Protein AF-A0A353NPF2-F1 (afdb_monomer_lite)

Secondary structure (DSSP, 8-state):
--GGGHHHHHHHHHHHHHHHHHHHHHTS---------S-HHHHHHHHHHT-HHHHHS-HHHHHHHHHHHHHHHHHHHHHHHHHHHHHHHHHHHTTHHHHHHHHHHHHHHHHT--HHHHHHHHHHHH-HHHHHHHHTTSSS-HHHHHHHHHHHHHH-HHHHHHHHHHHHHTSS--HHHHHHHHHHHHHHHHHHHHHHHTS-HHHHHTS---------HHHHHHHHHHHHHHHHHHHHHHHHHHHHHHHT-----

pLDDT: mean 82.85, std 15.03, range [39.0, 98.0]

Radius of gyration: 24.1 Å; chains: 1; bounding box: 55×46×71 Å

Foldseek 3Di:
DDCLCVVVLVVLLVVLLVVLVVVVVVVDDDDPPPPPPDPPVVVVLVCVVPPPVVVPDDPVRVVVVVVVVVVVLVCLLVVLQVVLVVVLVVCVVVCVLVVVCVVCVVVCVVVVNFSLLVSLLVSLQAHVVSSLVSLVVTPDDPLSSSLSNSLSSLNVHVSVLVVVVVVCVPDPDDSVVVNVSSVSSSVSSNVVSVVCVVDPCVVVSPPPPPPPDPCPVVNVVVVVVVVVVVVVVVSVVVVVVVVVVVVVPPPDD

Sequence (253 aa):
QNPALGPIIAGIHYLSNFICGLILKAFSSSQPFAAQKYHIMLEALRAFATSSHLRTKNFGQLLGETVRNATLTLLSVGGFITFFSVIVGIFQEAGIFNLLLNLFSPLMALFNIDAVLLQGIFIGFFEITIGIQMLSQSSSNLLAQILGIEALLAWNGLAIQAQIAGMLTDSDLRTRKYYLARLLQIPISMLITLLVFLLPLEDIFAVPTAAGTAISPLAWGGAVALLSIILFLGFGLGHTLLKIARKKIIIIR

Structure (mmCIF, N/CA/C/O backbone):
data_AF-A0A353NPF2-F1
#
_entry.id   AF-A0A353NPF2-F1
#
loop_
_atom_site.group_PDB
_atom_site.id
_atom_site.type_symbol
_atom_site.label_atom_id
_atom_site.label_alt_id
_atom_site.label_comp_id
_atom_site.label_asym_id
_atom_site.label_entity_id
_atom_site.label_seq_id
_atom_site.pdbx_PDB_ins_code
_atom_site.Cartn_x
_atom_site.Cartn_y
_atom_site.Cartn_z
_atom_site.occupancy
_atom_site.B_iso_or_equiv
_atom_site.auth_seq_id
_atom_site.auth_comp_id
_atom_site.auth_asym_id
_atom_site.auth_atom_id
_atom_site.pdbx_PDB_model_num
ATOM 1 N N . GLN A 1 1 ? -0.525 -8.325 15.410 1.00 56.38 1 GLN A N 1
ATOM 2 C CA . GLN A 1 1 ? 0.067 -9.016 16.580 1.00 56.38 1 GLN A CA 1
ATOM 3 C C . GLN A 1 1 ? 0.087 -10.547 16.452 1.00 56.38 1 GLN A C 1
ATOM 5 O O . GLN A 1 1 ? 0.884 -11.170 17.137 1.00 56.38 1 GLN A O 1
ATOM 10 N N . ASN A 1 2 ? -0.695 -11.164 15.550 1.00 77.75 2 ASN A N 1
ATOM 11 C CA . ASN A 1 2 ? -0.627 -12.602 15.260 1.00 77.75 2 ASN A CA 1
ATOM 12 C C . ASN A 1 2 ? -0.061 -12.853 13.839 1.00 77.75 2 ASN A C 1
ATOM 14 O O . ASN A 1 2 ? -0.773 -12.595 12.865 1.00 77.75 2 ASN A O 1
ATOM 18 N N . PRO A 1 3 ? 1.192 -13.335 13.690 1.00 79.00 3 PRO A N 1
ATOM 19 C CA . PRO A 1 3 ? 1.800 -13.597 12.381 1.00 79.00 3 PRO A CA 1
ATOM 20 C C . PRO A 1 3 ? 1.050 -14.632 11.530 1.00 79.00 3 PRO A C 1
ATOM 22 O O . PRO A 1 3 ? 1.132 -14.575 10.305 1.00 79.00 3 PRO A O 1
ATOM 25 N N . ALA A 1 4 ? 0.286 -15.538 12.152 1.00 80.12 4 ALA A N 1
ATOM 26 C CA . ALA A 1 4 ? -0.474 -16.575 11.449 1.00 80.12 4 ALA A CA 1
ATOM 27 C C . ALA A 1 4 ? -1.580 -16.006 10.542 1.00 80.12 4 ALA A C 1
ATOM 29 O O . ALA A 1 4 ? -2.026 -16.678 9.618 1.00 80.12 4 ALA A O 1
ATOM 30 N N . LEU A 1 5 ? -1.996 -14.754 10.764 1.00 85.25 5 LEU A N 1
ATOM 31 C CA . LEU A 1 5 ? -2.989 -14.073 9.929 1.00 85.25 5 LEU A CA 1
ATOM 32 C C . LEU A 1 5 ? -2.406 -13.570 8.600 1.00 85.25 5 LEU A C 1
ATOM 34 O O . LEU A 1 5 ? -3.155 -13.326 7.656 1.00 85.25 5 LEU A O 1
ATOM 38 N N . GLY A 1 6 ? -1.079 -13.418 8.511 1.00 87.06 6 GLY A N 1
ATOM 39 C CA . GLY A 1 6 ? -0.395 -12.843 7.349 1.00 87.06 6 GLY A CA 1
ATOM 40 C C . GLY A 1 6 ? -0.718 -13.544 6.023 1.00 87.06 6 GLY A C 1
ATOM 41 O O . GLY A 1 6 ? -1.085 -12.855 5.072 1.00 87.06 6 GLY A O 1
ATOM 42 N N . PRO A 1 7 ? -0.644 -14.888 5.936 1.00 87.38 7 PRO A N 1
ATOM 43 C CA . PRO A 1 7 ? -1.000 -15.619 4.721 1.00 87.38 7 PRO A CA 1
ATOM 44 C C . PRO A 1 7 ? -2.452 -15.417 4.272 1.00 87.38 7 PRO A C 1
ATOM 46 O O . PRO A 1 7 ? -2.696 -15.301 3.074 1.00 87.38 7 PRO A O 1
ATOM 49 N N . ILE A 1 8 ? -3.405 -15.338 5.208 1.00 87.31 8 ILE A N 1
ATOM 50 C CA . ILE A 1 8 ? -4.823 -15.120 4.880 1.00 87.31 8 ILE A CA 1
ATOM 51 C C . ILE A 1 8 ? -5.029 -13.711 4.333 1.00 87.31 8 ILE A C 1
ATOM 53 O O . ILE A 1 8 ? -5.616 -13.563 3.266 1.00 87.31 8 ILE A O 1
ATOM 57 N N . ILE A 1 9 ? -4.486 -12.701 5.018 1.00 92.38 9 ILE A N 1
ATOM 58 C CA . ILE A 1 9 ? -4.538 -11.303 4.571 1.00 92.38 9 ILE A CA 1
ATOM 59 C C . ILE A 1 9 ? -3.914 -11.177 3.169 1.00 92.38 9 ILE A C 1
ATOM 61 O O . ILE A 1 9 ? -4.508 -10.656 2.228 1.00 92.38 9 ILE A O 1
ATOM 65 N N . ALA A 1 10 ? -2.727 -11.757 2.967 1.00 92.06 10 ALA A N 1
ATOM 66 C CA . ALA A 1 10 ? -2.089 -11.768 1.654 1.00 92.06 10 ALA A CA 1
ATOM 67 C C . ALA A 1 10 ? -2.969 -12.459 0.594 1.00 92.06 10 ALA A C 1
ATOM 69 O O . ALA A 1 10 ? -3.147 -11.928 -0.502 1.00 92.06 10 ALA A O 1
ATOM 70 N N . GLY A 1 11 ? -3.545 -13.620 0.917 1.00 90.44 11 GLY A N 1
ATOM 71 C CA . GLY A 1 11 ? -4.426 -14.374 0.028 1.00 90.44 11 GLY A CA 1
ATOM 72 C C . GLY A 1 11 ? -5.659 -13.579 -0.406 1.00 90.44 11 GLY A C 1
ATOM 73 O O . GLY A 1 11 ? -5.941 -13.502 -1.602 1.00 90.44 11 GLY A O 1
ATOM 74 N N . ILE A 1 12 ? -6.349 -12.937 0.538 1.00 93.06 12 ILE A N 1
ATOM 75 C CA . ILE A 1 12 ? -7.513 -12.078 0.277 1.00 93.06 12 ILE A CA 1
ATOM 76 C C . ILE A 1 12 ? -7.113 -10.894 -0.612 1.00 93.06 12 ILE A C 1
ATOM 78 O O . ILE A 1 12 ? -7.763 -10.621 -1.631 1.00 93.06 12 ILE A O 1
ATOM 82 N N . HIS A 1 13 ? -6.006 -10.224 -0.291 1.00 94.88 13 HIS A N 1
ATOM 83 C CA . HIS A 1 13 ? -5.528 -9.085 -1.063 1.00 94.88 13 HIS A CA 1
ATOM 84 C C . HIS A 1 13 ? -5.143 -9.461 -2.508 1.00 94.88 13 HIS A C 1
ATOM 86 O O . HIS A 1 13 ? -5.497 -8.760 -3.462 1.00 94.88 13 HIS A O 1
ATOM 92 N N . TYR A 1 14 ? -4.443 -10.578 -2.720 1.00 95.12 14 TYR A N 1
ATOM 93 C CA . TYR A 1 14 ? -4.088 -11.028 -4.071 1.00 95.12 14 TYR A CA 1
ATOM 94 C C . TYR A 1 14 ? -5.300 -11.542 -4.855 1.00 95.12 14 TYR A C 1
ATOM 96 O O . TYR A 1 14 ? -5.425 -11.241 -6.045 1.00 95.12 14 TYR A O 1
ATOM 104 N N . LEU A 1 15 ? -6.220 -12.260 -4.205 1.00 92.81 15 LEU A N 1
ATOM 105 C CA . LEU A 1 15 ? -7.439 -12.753 -4.845 1.00 92.81 15 LEU A CA 1
ATOM 106 C C . LEU A 1 15 ? -8.359 -11.601 -5.268 1.00 92.81 15 LEU A C 1
ATOM 108 O O . LEU A 1 15 ? -8.852 -11.592 -6.396 1.00 92.81 15 LEU A O 1
ATOM 112 N N . SER A 1 16 ? -8.538 -10.593 -4.410 1.00 95.81 16 SER A N 1
ATOM 113 C CA . SER A 1 16 ? -9.309 -9.390 -4.750 1.00 95.81 16 SER A CA 1
ATOM 114 C C . SER A 1 16 ? -8.699 -8.630 -5.933 1.00 95.81 16 SER A C 1
ATOM 116 O O . SER A 1 16 ? -9.428 -8.257 -6.852 1.00 95.81 16 SER A O 1
ATOM 118 N N . ASN A 1 17 ? -7.369 -8.473 -5.982 1.00 93.81 17 ASN A N 1
ATOM 119 C CA . ASN A 1 17 ? -6.670 -7.900 -7.141 1.00 93.81 17 ASN A CA 1
ATOM 120 C C . ASN A 1 17 ? -6.935 -8.698 -8.430 1.00 93.81 17 ASN A C 1
ATOM 122 O O . ASN A 1 17 ? -7.201 -8.114 -9.483 1.00 93.81 17 ASN A O 1
ATOM 126 N N . PHE A 1 18 ? -6.867 -10.030 -8.359 1.00 92.94 18 PHE A N 1
ATOM 127 C CA . PHE A 1 18 ? -7.118 -10.900 -9.507 1.00 92.94 18 PHE A CA 1
ATOM 128 C C . PHE A 1 18 ? -8.555 -10.751 -10.029 1.00 92.94 18 PHE A C 1
ATOM 130 O O . PHE A 1 18 ? -8.759 -10.562 -11.230 1.00 92.94 18 PHE A O 1
ATOM 137 N N . ILE A 1 19 ? -9.543 -10.750 -9.129 1.00 91.62 19 ILE A N 1
ATOM 138 C CA . ILE A 1 19 ? -10.957 -10.546 -9.470 1.00 91.62 19 ILE A CA 1
ATOM 139 C C . ILE A 1 19 ? -11.174 -9.157 -10.088 1.00 91.62 19 ILE A C 1
ATOM 141 O O . ILE A 1 19 ? -11.813 -9.062 -11.136 1.00 91.62 19 ILE A O 1
ATOM 145 N N . CYS A 1 20 ? -10.582 -8.095 -9.528 1.00 92.31 20 CYS A N 1
ATOM 146 C CA . CYS A 1 20 ? -10.592 -6.764 -10.148 1.00 92.31 20 CYS A CA 1
ATOM 147 C C . CYS A 1 20 ? -10.063 -6.798 -11.586 1.00 92.31 20 CYS A C 1
ATOM 149 O O . CYS A 1 20 ? -10.670 -6.213 -12.482 1.00 92.31 20 CYS A O 1
ATOM 151 N N . GLY A 1 21 ? -8.956 -7.507 -11.827 1.00 88.44 21 GLY A N 1
ATOM 152 C CA . GLY A 1 21 ? -8.388 -7.680 -13.163 1.00 88.44 21 GLY A CA 1
ATOM 153 C C . GLY A 1 21 ? -9.352 -8.362 -14.140 1.00 88.44 21 GLY A C 1
ATOM 154 O O . GLY A 1 21 ? -9.489 -7.912 -15.279 1.00 88.44 21 GLY A O 1
ATOM 155 N N . LEU A 1 22 ? -10.066 -9.403 -13.697 1.00 88.94 22 LEU A N 1
ATOM 156 C CA . LEU A 1 22 ? -11.089 -10.078 -14.504 1.00 88.94 22 LEU A CA 1
ATOM 157 C C . LEU A 1 22 ? -12.274 -9.162 -14.825 1.00 88.94 22 LEU A C 1
ATOM 159 O O . LEU A 1 22 ? -12.709 -9.112 -15.977 1.00 88.94 22 LEU A O 1
ATOM 163 N N . ILE A 1 23 ? -12.756 -8.404 -13.837 1.00 88.75 23 ILE A N 1
ATOM 164 C CA . ILE A 1 23 ? -13.846 -7.440 -14.018 1.00 88.75 23 ILE A CA 1
ATOM 165 C C . ILE A 1 23 ? -13.432 -6.372 -15.037 1.00 88.75 23 ILE A C 1
ATOM 167 O O . ILE A 1 23 ? -14.133 -6.140 -16.019 1.00 88.75 23 ILE A O 1
ATOM 171 N N . LEU A 1 24 ? -12.257 -5.762 -14.867 1.00 85.81 24 LEU A N 1
ATOM 172 C CA . LEU A 1 24 ? -11.754 -4.738 -15.787 1.00 85.81 24 LEU A CA 1
ATOM 173 C C . LEU A 1 24 ? -11.535 -5.279 -17.202 1.00 85.81 24 LEU A C 1
ATOM 175 O O . LEU A 1 24 ? -11.808 -4.571 -18.171 1.00 85.81 24 LEU A O 1
ATOM 179 N N . LYS A 1 25 ? -11.082 -6.531 -17.339 1.00 83.44 25 LYS A N 1
ATOM 180 C CA . LYS A 1 25 ? -10.971 -7.203 -18.638 1.00 83.44 25 LYS A CA 1
ATOM 181 C C . LYS A 1 25 ? -12.336 -7.350 -19.309 1.00 83.44 25 LYS A C 1
ATOM 183 O O . LYS A 1 25 ? -12.425 -7.109 -20.509 1.00 83.44 25 LYS A O 1
ATOM 188 N N . ALA A 1 26 ? -13.381 -7.704 -18.560 1.00 84.38 26 ALA A N 1
ATOM 189 C CA . ALA A 1 26 ? -14.736 -7.837 -19.096 1.00 84.38 26 ALA A CA 1
ATOM 190 C C . ALA A 1 26 ? -15.297 -6.505 -19.630 1.00 84.38 26 ALA A C 1
ATOM 192 O O . ALA A 1 26 ? -16.048 -6.504 -20.600 1.00 84.38 26 ALA A O 1
ATOM 193 N N . PHE A 1 27 ? -14.884 -5.373 -19.049 1.00 80.06 27 PHE A N 1
ATOM 194 C CA . PHE A 1 27 ? -15.247 -4.026 -19.514 1.00 80.06 27 PHE A CA 1
ATOM 195 C C . PHE A 1 27 ? -14.265 -3.421 -20.527 1.00 80.06 27 PHE A C 1
ATOM 197 O O . PHE A 1 27 ? -14.487 -2.315 -21.026 1.00 80.06 27 PHE A O 1
ATOM 204 N N . SER A 1 28 ? -13.163 -4.107 -20.835 1.00 75.62 28 SER A N 1
ATOM 205 C CA . SER A 1 28 ? -12.204 -3.621 -21.819 1.00 75.62 28 SER A CA 1
ATOM 206 C C . SER A 1 28 ? -12.775 -3.786 -23.221 1.00 75.62 28 SER A C 1
ATOM 208 O O . SER A 1 28 ? -13.233 -4.863 -23.597 1.00 75.62 28 SER A O 1
ATOM 210 N N . SER A 1 29 ? -12.677 -2.729 -24.031 1.00 71.50 29 SER A N 1
ATOM 211 C CA . SER A 1 29 ? -12.984 -2.816 -25.457 1.00 71.50 29 SER A CA 1
ATOM 212 C C . SER A 1 29 ? -12.153 -3.937 -26.073 1.00 71.50 29 SER A C 1
ATOM 214 O O . SER A 1 29 ? -10.922 -3.930 -25.966 1.00 71.50 29 SER A O 1
ATOM 216 N N . SER A 1 30 ? -12.828 -4.897 -26.702 1.00 60.59 30 SER A N 1
ATOM 217 C CA . SER A 1 30 ? -12.178 -5.964 -27.454 1.00 60.59 30 SER A CA 1
ATOM 218 C C . SER A 1 30 ? -11.546 -5.345 -28.694 1.00 60.59 30 SER A C 1
ATOM 220 O O . SER A 1 30 ? -12.192 -5.185 -29.723 1.00 60.59 30 SER A O 1
ATOM 222 N N . GLN A 1 31 ? -10.284 -4.937 -28.586 1.00 62.78 31 GLN A N 1
ATOM 223 C CA . GLN A 1 31 ? -9.466 -4.762 -29.778 1.00 62.78 31 GLN A CA 1
ATOM 224 C C . GLN A 1 31 ? -9.319 -6.149 -30.413 1.00 62.78 31 GLN A C 1
ATOM 226 O O . GLN A 1 31 ? -9.099 -7.110 -29.665 1.00 62.78 31 GLN A O 1
ATOM 231 N N . PRO A 1 32 ? -9.467 -6.297 -31.740 1.00 52.28 32 PRO A N 1
ATOM 232 C CA . PRO A 1 32 ? -9.249 -7.574 -32.398 1.00 52.28 32 PRO A CA 1
ATOM 233 C C . PRO A 1 32 ? -7.815 -8.012 -32.102 1.00 52.28 32 PRO A C 1
ATOM 235 O O . PRO A 1 32 ? -6.850 -7.481 -32.648 1.00 52.28 32 PRO A O 1
ATOM 238 N N . PHE A 1 33 ? -7.672 -8.953 -31.170 1.00 57.31 33 PHE A N 1
ATOM 239 C CA . PHE A 1 33 ? -6.390 -9.549 -30.859 1.00 57.31 33 PHE A CA 1
ATOM 240 C C . PHE A 1 33 ? -6.052 -10.413 -32.067 1.00 57.31 33 PHE A C 1
ATOM 242 O O . PHE A 1 33 ? -6.660 -11.466 -32.265 1.00 57.31 33 PHE A O 1
ATOM 249 N N . ALA A 1 34 ? -5.144 -9.941 -32.923 1.00 59.12 34 ALA A N 1
ATOM 250 C CA . ALA A 1 34 ? -4.593 -10.778 -33.973 1.00 59.12 34 ALA A CA 1
ATOM 251 C C . ALA A 1 34 ? -4.005 -12.004 -33.272 1.00 59.12 34 ALA A C 1
ATOM 253 O O . ALA A 1 34 ? -3.039 -11.890 -32.519 1.00 59.12 34 ALA A O 1
ATOM 254 N N . ALA A 1 35 ? -4.646 -13.161 -33.437 1.00 54.34 35 ALA A N 1
ATOM 255 C CA . ALA A 1 35 ? -4.235 -14.404 -32.806 1.00 54.34 35 ALA A CA 1
ATOM 256 C C . ALA A 1 35 ? -2.934 -14.894 -33.457 1.00 54.34 35 ALA A C 1
ATOM 258 O O . ALA A 1 35 ? -2.917 -15.854 -34.223 1.00 54.34 35 ALA A O 1
ATOM 259 N N . GLN A 1 36 ? -1.823 -14.218 -33.175 1.00 58.06 36 GLN A N 1
ATOM 260 C CA . GLN A 1 36 ? -0.502 -14.714 -33.498 1.00 58.06 36 GLN A CA 1
ATOM 261 C C . GLN A 1 36 ? -0.153 -15.789 -32.474 1.00 58.06 36 GLN A C 1
ATOM 263 O O . GLN A 1 36 ? 0.244 -15.522 -31.341 1.00 58.06 36 GLN A O 1
ATOM 268 N N . LYS A 1 37 ? -0.332 -17.044 -32.894 1.00 54.72 37 LYS A N 1
ATOM 269 C CA . LYS A 1 37 ? 0.259 -18.221 -32.256 1.00 54.72 37 LYS A CA 1
ATOM 270 C C . LYS A 1 37 ? 1.781 -18.138 -32.389 1.00 54.72 37 LYS A C 1
ATOM 272 O O . LYS A 1 37 ? 2.356 -18.767 -33.269 1.00 54.72 37 LYS A O 1
ATOM 277 N N . TYR A 1 38 ? 2.439 -17.362 -31.541 1.00 59.12 38 TYR A N 1
ATOM 278 C CA . TYR A 1 38 ? 3.888 -17.428 -31.392 1.00 59.12 38 TYR A CA 1
ATOM 279 C C . TYR A 1 38 ? 4.274 -17.522 -29.923 1.00 59.12 38 TYR A C 1
ATOM 281 O O . TYR A 1 38 ? 3.518 -17.145 -29.029 1.00 59.12 38 TYR A O 1
ATOM 289 N N . HIS A 1 39 ? 5.451 -18.092 -29.672 1.00 75.31 39 HIS A N 1
ATOM 290 C CA . HIS A 1 39 ? 6.042 -18.194 -28.344 1.00 75.31 39 HIS A CA 1
ATOM 291 C C . HIS A 1 39 ? 6.341 -16.785 -27.798 1.00 75.31 39 HIS A C 1
ATOM 293 O O . HIS A 1 39 ? 7.474 -16.320 -27.906 1.00 75.31 39 HIS A O 1
ATOM 299 N N . ILE A 1 40 ? 5.341 -16.126 -27.199 1.00 80.00 40 ILE A N 1
ATOM 300 C CA . ILE A 1 40 ? 5.405 -14.754 -26.650 1.00 80.00 40 ILE A CA 1
ATOM 301 C C . ILE A 1 40 ? 6.658 -14.568 -25.788 1.00 80.00 40 ILE A C 1
ATOM 303 O O . ILE A 1 40 ? 7.375 -13.580 -25.916 1.00 80.00 40 ILE A O 1
ATOM 307 N N . MET A 1 41 ? 6.981 -15.565 -24.959 1.00 77.62 41 MET A N 1
ATOM 308 C CA . MET A 1 41 ? 8.176 -15.541 -24.117 1.00 77.62 41 MET A CA 1
ATOM 309 C C . MET A 1 41 ? 9.474 -15.530 -24.939 1.00 77.62 41 MET A C 1
ATOM 311 O O . MET A 1 41 ? 10.390 -14.776 -24.634 1.00 77.62 41 MET A O 1
ATOM 315 N N . LEU A 1 42 ? 9.565 -16.341 -25.997 1.00 80.38 42 LEU A N 1
ATOM 316 C CA . LEU A 1 42 ? 10.753 -16.409 -26.851 1.00 80.38 42 LEU A CA 1
ATOM 317 C C . LEU A 1 42 ? 10.948 -15.109 -27.636 1.00 80.38 42 LEU A C 1
ATOM 319 O O . LEU A 1 42 ? 12.080 -14.701 -27.879 1.00 80.38 42 LEU A O 1
ATOM 323 N N . GLU A 1 43 ? 9.857 -14.470 -28.040 1.00 80.50 43 GLU A N 1
ATOM 324 C CA . GLU A 1 43 ? 9.876 -13.201 -28.757 1.00 80.50 43 GLU A CA 1
ATOM 325 C C . GLU A 1 43 ? 10.227 -12.032 -27.836 1.00 80.50 43 GLU A C 1
ATOM 327 O O . GLU A 1 43 ? 11.114 -11.256 -28.176 1.00 80.50 43 GLU A O 1
ATOM 332 N N . ALA A 1 44 ? 9.667 -11.986 -26.624 1.00 81.69 44 ALA A N 1
ATOM 333 C CA . ALA A 1 44 ? 10.069 -11.038 -25.587 1.00 81.69 44 ALA A CA 1
ATOM 334 C C . ALA A 1 44 ? 11.555 -11.193 -25.221 1.00 81.69 44 ALA A C 1
ATOM 336 O O . ALA A 1 44 ? 12.285 -10.207 -25.147 1.00 81.69 44 ALA A O 1
ATOM 337 N N . LEU A 1 45 ? 12.041 -12.433 -25.076 1.00 82.00 45 LEU A N 1
ATOM 338 C CA . LEU A 1 45 ? 13.458 -12.721 -24.833 1.00 82.00 45 LEU A CA 1
ATOM 339 C C . LEU A 1 45 ? 14.347 -12.290 -25.999 1.00 82.00 45 LEU A C 1
ATOM 341 O O . LEU A 1 45 ? 15.438 -11.767 -25.780 1.00 82.00 45 LEU A O 1
ATOM 345 N N . ARG A 1 46 ? 13.901 -12.503 -27.243 1.00 81.19 46 ARG A N 1
ATOM 346 C CA . ARG A 1 46 ? 14.619 -12.034 -28.433 1.00 81.19 46 ARG A CA 1
ATOM 347 C C . ARG A 1 46 ? 14.652 -10.514 -28.475 1.00 81.19 46 ARG A C 1
ATOM 349 O O . ARG A 1 46 ? 15.745 -9.988 -28.614 1.00 81.19 46 ARG A O 1
ATOM 356 N N . ALA A 1 47 ? 13.514 -9.844 -28.296 1.00 82.00 47 ALA A N 1
ATOM 357 C CA . ALA A 1 47 ? 13.398 -8.390 -28.271 1.00 82.00 47 ALA A CA 1
ATOM 358 C C . ALA A 1 47 ? 14.299 -7.775 -27.192 1.00 82.00 47 ALA A C 1
ATOM 360 O O . ALA A 1 47 ? 15.053 -6.844 -27.475 1.00 82.00 47 ALA A O 1
ATOM 361 N N . PHE A 1 48 ? 14.301 -8.362 -25.991 1.00 79.88 48 PHE A N 1
ATOM 362 C CA . PHE A 1 48 ? 15.207 -7.991 -24.910 1.00 79.88 48 PHE A CA 1
ATOM 363 C C . PHE A 1 48 ? 16.674 -8.191 -25.311 1.00 79.88 48 PHE A C 1
ATOM 365 O O . PHE A 1 48 ? 17.462 -7.258 -25.222 1.00 79.88 48 PHE A O 1
ATOM 372 N N . ALA A 1 49 ? 17.049 -9.362 -25.835 1.00 76.75 49 ALA A N 1
ATOM 373 C CA . ALA A 1 49 ? 18.424 -9.645 -26.257 1.00 76.75 49 ALA A CA 1
ATOM 374 C C . ALA A 1 49 ? 18.900 -8.785 -27.446 1.00 76.75 49 ALA A C 1
ATOM 376 O O . ALA A 1 49 ? 20.098 -8.541 -27.595 1.00 76.75 49 ALA A O 1
ATOM 377 N N . THR A 1 50 ? 17.983 -8.333 -28.306 1.00 76.50 50 THR A N 1
ATOM 378 C CA . THR A 1 50 ? 18.268 -7.435 -29.435 1.00 76.50 50 THR A CA 1
ATOM 379 C C . THR A 1 50 ? 18.175 -5.955 -29.075 1.00 76.50 50 THR A C 1
ATOM 381 O O . THR A 1 50 ? 18.474 -5.125 -29.931 1.00 76.50 50 THR A O 1
ATOM 384 N N . SER A 1 51 ? 17.797 -5.618 -27.836 1.00 76.00 51 SER A N 1
ATOM 385 C CA . SER A 1 51 ? 17.737 -4.243 -27.339 1.00 76.00 51 SER A CA 1
ATOM 386 C C . SER A 1 51 ? 19.053 -3.516 -27.611 1.00 76.00 51 SER A C 1
ATOM 388 O O . SER A 1 51 ? 20.115 -3.898 -27.107 1.00 76.00 51 SER A O 1
ATOM 390 N N . SER A 1 52 ? 18.986 -2.449 -28.412 1.00 62.31 52 SER A N 1
ATOM 391 C CA . SER A 1 52 ? 20.139 -1.606 -28.746 1.00 62.31 52 SER A CA 1
ATOM 392 C C . SER A 1 52 ? 20.797 -1.037 -27.488 1.00 62.31 52 SER A C 1
ATOM 394 O O . SER A 1 52 ? 22.021 -0.960 -27.420 1.00 62.31 52 SER A O 1
ATOM 396 N N . HIS A 1 53 ? 20.001 -0.753 -26.457 1.00 65.31 53 HIS A N 1
ATOM 397 C CA . HIS A 1 53 ? 20.449 -0.220 -25.174 1.00 65.31 53 HIS A CA 1
ATOM 398 C C . HIS A 1 53 ? 21.362 -1.187 -24.396 1.00 65.31 53 HIS A C 1
ATOM 400 O O . HIS A 1 53 ? 22.277 -0.749 -23.702 1.00 65.31 53 HIS A O 1
ATOM 406 N N . LEU A 1 54 ? 21.158 -2.505 -24.533 1.00 65.69 54 LEU A N 1
ATOM 407 C CA . LEU A 1 54 ? 22.035 -3.525 -23.934 1.00 65.69 54 LEU A CA 1
ATOM 408 C C . LEU A 1 54 ? 23.281 -3.805 -24.781 1.00 65.69 54 LEU A C 1
ATOM 410 O O . LEU A 1 54 ? 24.258 -4.360 -24.288 1.00 65.69 54 LEU A O 1
ATOM 414 N N . ARG A 1 55 ? 23.240 -3.455 -26.070 1.00 64.56 55 ARG A N 1
ATOM 415 C CA . ARG A 1 55 ? 24.309 -3.735 -27.035 1.00 64.56 55 ARG A CA 1
ATOM 416 C C . ARG A 1 55 ? 25.391 -2.656 -27.061 1.00 64.56 55 ARG A C 1
ATOM 418 O O . ARG A 1 55 ? 26.503 -2.954 -27.488 1.00 64.56 55 ARG A O 1
ATOM 425 N N . THR A 1 56 ? 25.072 -1.433 -26.637 1.00 76.75 56 THR A N 1
ATOM 426 C CA . THR A 1 56 ? 25.994 -0.285 -26.660 1.00 76.75 56 THR A CA 1
ATOM 427 C C . THR A 1 56 ? 26.704 -0.015 -25.334 1.00 76.75 56 THR A C 1
ATOM 429 O O . THR A 1 56 ? 27.751 0.629 -25.346 1.00 76.75 56 THR A O 1
ATOM 432 N N . LYS A 1 57 ? 26.179 -0.505 -24.202 1.00 81.31 57 LYS A N 1
ATOM 433 C CA . LYS A 1 57 ? 26.760 -0.289 -22.868 1.00 81.31 57 LYS A CA 1
ATOM 434 C C . LYS A 1 57 ? 27.602 -1.485 -22.422 1.00 81.31 57 LYS A C 1
ATOM 436 O O . LYS A 1 57 ? 27.222 -2.636 -22.629 1.00 81.31 57 LYS A O 1
ATOM 441 N N . ASN A 1 58 ? 28.744 -1.222 -21.787 1.00 87.62 58 ASN A N 1
ATOM 442 C CA . ASN A 1 58 ? 29.540 -2.278 -21.155 1.00 87.62 58 ASN A CA 1
ATOM 443 C C . ASN A 1 58 ? 28.932 -2.702 -19.800 1.00 87.62 58 ASN A C 1
ATOM 445 O O . ASN A 1 58 ? 28.053 -2.031 -19.257 1.00 87.62 58 ASN A O 1
ATOM 449 N N . PHE A 1 59 ? 29.405 -3.821 -19.238 1.00 84.38 59 PHE A N 1
ATOM 450 C CA . PHE A 1 59 ? 28.877 -4.363 -17.979 1.00 84.38 59 PHE A CA 1
ATOM 451 C C . PHE A 1 59 ? 28.932 -3.357 -16.818 1.00 84.38 59 PHE A C 1
ATOM 453 O O . PHE A 1 59 ? 27.947 -3.206 -16.101 1.00 84.38 59 PHE A O 1
ATOM 460 N N . GLY A 1 60 ? 30.049 -2.639 -16.656 1.00 89.81 60 GLY A N 1
ATOM 461 C CA . GLY A 1 60 ? 30.214 -1.661 -15.577 1.00 89.81 60 GLY A CA 1
ATOM 462 C C . GLY A 1 60 ? 29.224 -0.498 -15.674 1.00 89.81 60 GLY A C 1
ATOM 463 O O . GLY A 1 60 ? 28.674 -0.073 -14.662 1.00 89.81 60 GLY A O 1
ATOM 464 N N . GLN A 1 61 ? 28.933 -0.032 -16.891 1.00 88.19 61 GLN A N 1
ATOM 465 C CA . GLN A 1 61 ? 27.922 0.998 -17.141 1.00 88.19 61 GLN A CA 1
ATOM 466 C C . GLN A 1 61 ? 26.513 0.507 -16.798 1.00 88.19 61 GLN A C 1
ATOM 468 O O . GLN A 1 61 ? 25.785 1.211 -16.104 1.00 88.19 61 GLN A O 1
ATOM 473 N N . LEU A 1 62 ? 26.142 -0.704 -17.233 1.00 86.81 62 LEU A N 1
ATOM 474 C CA . LEU A 1 62 ? 24.832 -1.295 -16.932 1.00 86.81 62 LEU A CA 1
ATOM 475 C C . LEU A 1 62 ? 24.648 -1.537 -15.430 1.00 86.81 62 LEU A C 1
ATOM 477 O O . LEU A 1 62 ? 23.587 -1.236 -14.882 1.00 86.81 62 LEU A O 1
ATOM 481 N N . LEU A 1 63 ? 25.679 -2.050 -14.755 1.00 87.50 63 LEU A N 1
ATOM 482 C CA . LEU A 1 63 ? 25.650 -2.271 -13.313 1.00 87.50 63 LEU A CA 1
ATOM 483 C C . LEU A 1 63 ? 25.528 -0.943 -12.558 1.00 87.50 63 LEU A C 1
ATOM 485 O O . LEU A 1 63 ? 24.650 -0.809 -11.710 1.00 87.50 63 LEU A O 1
ATOM 489 N N . GLY A 1 64 ? 26.356 0.050 -12.896 1.00 92.38 64 GLY A N 1
ATOM 490 C CA . GLY A 1 64 ? 26.319 1.372 -12.268 1.00 92.38 64 GLY A CA 1
ATOM 491 C C . GLY A 1 64 ? 24.978 2.086 -12.462 1.00 92.38 64 GLY A C 1
ATOM 492 O O . GLY A 1 64 ? 24.437 2.644 -11.511 1.00 92.38 64 GLY A O 1
ATOM 493 N N . GLU A 1 65 ? 24.403 2.017 -13.664 1.00 91.31 65 GLU A N 1
ATOM 494 C CA . GLU A 1 65 ? 23.069 2.547 -13.965 1.00 91.31 65 GLU A CA 1
ATOM 495 C C . GLU A 1 65 ? 21.975 1.835 -13.161 1.00 91.31 65 GLU A C 1
ATOM 497 O O . GLU A 1 65 ? 21.133 2.492 -12.553 1.00 91.31 65 GLU A O 1
ATOM 502 N N . THR A 1 66 ? 22.017 0.502 -13.095 1.00 91.00 66 THR A N 1
ATOM 503 C CA . THR A 1 66 ? 21.032 -0.292 -12.345 1.00 91.00 66 THR A CA 1
ATOM 504 C C . THR A 1 66 ? 21.092 0.019 -10.853 1.00 91.00 66 THR A C 1
ATOM 506 O O . THR A 1 66 ? 20.058 0.279 -10.242 1.00 91.00 66 THR A O 1
ATOM 509 N N . VAL A 1 67 ? 22.296 0.052 -10.269 1.00 94.38 67 VAL A N 1
ATOM 510 C CA . VAL A 1 67 ? 22.496 0.397 -8.854 1.00 94.38 67 VAL A CA 1
ATOM 511 C C . VAL A 1 67 ? 22.012 1.818 -8.580 1.00 94.38 67 VAL A C 1
ATOM 513 O O . VAL A 1 67 ? 21.261 2.030 -7.633 1.00 94.38 67 VAL A O 1
ATOM 516 N N . ARG A 1 68 ? 22.369 2.792 -9.427 1.00 94.94 68 ARG A N 1
ATOM 517 C CA . ARG A 1 68 ? 21.904 4.179 -9.286 1.00 94.94 68 ARG A CA 1
ATOM 518 C C . ARG A 1 68 ? 20.378 4.272 -9.318 1.00 94.94 68 ARG A C 1
ATOM 520 O O . ARG A 1 68 ? 19.798 4.909 -8.443 1.00 94.94 68 ARG A O 1
ATOM 527 N N . ASN A 1 69 ? 19.734 3.641 -10.297 1.00 91.75 69 ASN A N 1
ATOM 528 C CA . ASN A 1 69 ? 18.280 3.681 -10.449 1.00 91.75 69 ASN A CA 1
ATOM 529 C C . ASN A 1 69 ? 17.568 2.985 -9.282 1.00 91.75 69 ASN A C 1
ATOM 531 O O . ASN A 1 69 ? 16.575 3.506 -8.775 1.00 91.75 69 ASN A O 1
ATOM 535 N N . ALA A 1 70 ? 18.099 1.855 -8.805 1.00 92.94 70 ALA A N 1
ATOM 536 C CA . ALA A 1 70 ? 17.586 1.175 -7.621 1.00 92.94 70 ALA A CA 1
ATOM 537 C C . ALA A 1 70 ? 17.692 2.066 -6.372 1.00 92.94 70 ALA A C 1
ATOM 539 O O . ALA A 1 70 ? 16.705 2.234 -5.661 1.00 92.94 70 ALA A O 1
ATOM 540 N N . THR A 1 71 ? 18.845 2.707 -6.145 1.00 95.38 71 THR A N 1
ATOM 541 C CA . THR A 1 71 ? 19.046 3.633 -5.019 1.00 95.38 71 THR A CA 1
ATOM 542 C C . THR A 1 71 ? 18.095 4.824 -5.084 1.00 95.38 71 THR A C 1
ATOM 544 O O . THR A 1 71 ? 17.475 5.159 -4.079 1.00 95.38 71 THR A O 1
ATOM 547 N N . LEU A 1 72 ? 17.931 5.448 -6.256 1.00 93.75 72 LEU A N 1
ATOM 548 C CA . LEU A 1 72 ? 16.986 6.556 -6.433 1.00 93.75 72 LEU A CA 1
ATOM 549 C C . LEU A 1 72 ? 15.542 6.117 -6.177 1.00 93.75 72 LEU A C 1
ATOM 551 O O . LEU A 1 72 ? 14.793 6.838 -5.524 1.00 93.75 72 LEU A O 1
ATOM 555 N N . THR A 1 73 ? 15.168 4.922 -6.637 1.00 91.25 73 THR A N 1
ATOM 556 C CA . THR A 1 73 ? 13.836 4.361 -6.387 1.00 91.25 73 THR A CA 1
ATOM 557 C C . THR A 1 73 ? 13.616 4.138 -4.891 1.00 91.25 73 THR A C 1
ATOM 559 O O . THR A 1 73 ? 12.608 4.589 -4.358 1.00 91.25 73 THR A O 1
ATOM 562 N N . LEU A 1 74 ? 14.570 3.520 -4.185 1.00 93.75 74 LEU A N 1
ATOM 563 C CA . LEU A 1 74 ? 14.485 3.293 -2.736 1.00 93.75 74 LEU A CA 1
ATOM 564 C C . LEU A 1 74 ? 14.423 4.602 -1.939 1.00 93.75 74 LEU A C 1
ATOM 566 O O . LEU A 1 74 ? 13.592 4.723 -1.042 1.00 93.75 74 LEU A O 1
ATOM 570 N N . LEU A 1 75 ? 15.254 5.591 -2.284 1.00 95.00 75 LEU A N 1
ATOM 571 C CA . LEU A 1 75 ? 15.218 6.920 -1.666 1.00 95.00 75 LEU A CA 1
ATOM 572 C C . LEU A 1 75 ? 13.887 7.625 -1.925 1.00 95.00 75 LEU A C 1
ATOM 574 O O . LEU A 1 75 ? 13.358 8.265 -1.024 1.00 95.00 75 LEU A O 1
ATOM 578 N N . SER A 1 76 ? 13.326 7.485 -3.127 1.00 92.38 76 SER A N 1
ATOM 579 C CA . SER A 1 76 ? 12.008 8.027 -3.447 1.00 92.38 76 SER A CA 1
ATOM 580 C C . SER A 1 76 ? 10.913 7.359 -2.610 1.00 92.38 76 SER A C 1
ATOM 582 O O . SER A 1 76 ? 10.135 8.068 -1.979 1.00 92.38 76 SER A O 1
ATOM 584 N N . VAL A 1 77 ? 10.886 6.019 -2.528 1.00 91.81 77 VAL A N 1
ATOM 585 C CA . VAL A 1 77 ? 9.940 5.270 -1.676 1.00 91.81 77 VAL A CA 1
ATOM 586 C C . VAL A 1 77 ? 10.048 5.731 -0.221 1.00 91.81 77 VAL A C 1
ATOM 588 O O . VAL A 1 77 ? 9.046 6.122 0.374 1.00 91.81 77 VAL A O 1
ATOM 591 N N . GLY A 1 78 ? 11.262 5.726 0.338 1.00 93.88 78 GLY A N 1
ATOM 592 C CA . GLY A 1 78 ? 11.508 6.149 1.716 1.00 93.88 78 GLY A CA 1
ATOM 593 C C . GLY A 1 78 ? 11.114 7.605 1.955 1.00 93.88 78 GLY A C 1
ATOM 594 O O . GLY A 1 78 ? 10.454 7.901 2.944 1.00 93.88 78 GLY A O 1
ATOM 595 N N . GLY A 1 79 ? 11.434 8.497 1.014 1.00 94.94 79 GLY A N 1
ATOM 596 C CA . GLY A 1 79 ? 11.067 9.910 1.069 1.00 94.94 79 GLY A CA 1
ATOM 597 C C . GLY A 1 79 ? 9.556 10.136 1.094 1.00 94.94 79 GLY A C 1
ATOM 598 O O . GLY A 1 79 ? 9.082 10.909 1.923 1.00 94.94 79 GLY A O 1
ATOM 599 N N . PHE A 1 80 ? 8.786 9.432 0.253 1.00 93.50 80 PHE A N 1
ATOM 600 C CA . PHE A 1 80 ? 7.320 9.500 0.284 1.00 93.50 80 PHE A CA 1
ATOM 601 C C . PHE A 1 80 ? 6.755 8.993 1.612 1.00 93.50 80 PHE A C 1
ATOM 603 O O . PHE A 1 80 ? 5.914 9.670 2.200 1.00 93.50 80 PHE A O 1
ATOM 610 N N . ILE A 1 81 ? 7.237 7.849 2.112 1.00 94.06 81 ILE A N 1
ATOM 611 C CA . ILE A 1 81 ? 6.803 7.312 3.410 1.00 94.06 81 ILE A CA 1
ATOM 612 C C . ILE A 1 81 ? 7.095 8.330 4.517 1.00 94.06 81 ILE A C 1
ATOM 614 O O . ILE A 1 81 ? 6.172 8.741 5.212 1.00 94.06 81 ILE A O 1
ATOM 618 N N . THR A 1 82 ? 8.339 8.810 4.639 1.00 96.00 82 THR A N 1
ATOM 619 C CA . THR A 1 82 ? 8.730 9.787 5.669 1.00 96.00 82 THR A CA 1
ATOM 620 C C . THR A 1 82 ? 7.908 11.070 5.581 1.00 96.00 82 THR A C 1
ATOM 622 O O . THR A 1 82 ? 7.419 11.548 6.601 1.00 96.00 82 THR A O 1
ATOM 625 N N . PHE A 1 83 ? 7.711 11.613 4.379 1.00 96.81 83 PHE A N 1
ATOM 626 C CA . PHE A 1 83 ? 6.921 12.825 4.177 1.00 96.81 83 PHE A CA 1
ATOM 627 C C . PHE A 1 83 ? 5.478 12.661 4.669 1.00 96.81 83 PHE A C 1
ATOM 629 O O . PHE A 1 83 ? 4.999 13.478 5.456 1.00 96.81 83 PHE A O 1
ATOM 636 N N . PHE A 1 84 ? 4.796 11.583 4.268 1.00 96.69 84 PHE A N 1
ATOM 637 C CA . PHE A 1 84 ? 3.423 11.332 4.707 1.00 96.69 84 PHE A CA 1
ATOM 638 C C . PHE A 1 84 ? 3.336 10.959 6.191 1.00 96.69 84 PHE A C 1
ATOM 640 O O . PHE A 1 84 ? 2.402 11.401 6.854 1.00 96.69 84 PHE A O 1
ATOM 647 N N . SER A 1 85 ? 4.311 10.236 6.751 1.00 96.12 85 SER A N 1
ATOM 648 C CA . SER A 1 85 ? 4.380 9.978 8.196 1.00 96.12 85 SER A CA 1
ATOM 649 C C . SER A 1 85 ? 4.508 11.273 9.005 1.00 96.12 85 SER A C 1
ATOM 651 O O . SER A 1 85 ? 3.832 11.427 10.020 1.00 96.12 85 SER A O 1
ATOM 653 N N . VAL A 1 86 ? 5.325 12.230 8.549 1.00 97.69 86 VAL A N 1
ATOM 654 C CA . VAL A 1 86 ? 5.453 13.547 9.196 1.00 97.69 86 VAL A CA 1
ATOM 655 C C . VAL A 1 86 ? 4.154 14.345 9.080 1.00 97.69 86 VAL A C 1
ATOM 657 O O . VAL A 1 86 ? 3.712 14.910 10.076 1.00 97.69 86 VAL A O 1
ATOM 660 N N . ILE A 1 87 ? 3.498 14.355 7.913 1.00 97.31 87 ILE A N 1
ATOM 661 C CA . ILE A 1 87 ? 2.184 15.004 7.745 1.00 97.31 87 ILE A CA 1
ATOM 662 C C . ILE A 1 87 ? 1.147 14.408 8.694 1.00 97.31 87 ILE A C 1
ATOM 664 O O . ILE A 1 87 ? 0.436 15.154 9.362 1.00 97.31 87 ILE A O 1
ATOM 668 N N . VAL A 1 88 ? 1.074 13.078 8.778 1.00 97.06 88 VAL A N 1
ATOM 669 C CA . VAL A 1 88 ? 0.191 12.380 9.720 1.00 97.06 88 VAL A CA 1
ATOM 670 C C . VAL A 1 88 ? 0.490 12.821 11.153 1.00 97.06 88 VAL A C 1
ATOM 672 O O . VAL A 1 88 ? -0.442 13.151 11.880 1.00 97.06 88 VAL A O 1
ATOM 675 N N . GLY A 1 89 ? 1.765 12.896 11.546 1.00 97.00 89 GLY A N 1
ATOM 676 C CA . GLY A 1 89 ? 2.167 13.396 12.864 1.00 97.00 89 GLY A CA 1
ATOM 677 C C . GLY A 1 89 ? 1.702 14.833 13.123 1.00 97.00 89 GLY A C 1
ATOM 678 O O . GLY A 1 89 ? 1.123 15.114 14.166 1.00 97.00 89 GLY A O 1
ATOM 679 N N . ILE A 1 90 ? 1.861 15.731 12.146 1.00 98.00 90 ILE A N 1
ATOM 680 C CA . ILE A 1 90 ? 1.370 17.116 12.239 1.00 98.00 90 ILE A CA 1
ATOM 681 C C . ILE A 1 90 ? -0.156 17.146 12.382 1.00 98.00 90 ILE A C 1
ATOM 683 O O . ILE A 1 90 ? -0.678 17.884 13.210 1.00 98.00 90 ILE A O 1
ATOM 687 N N . PHE A 1 91 ? -0.887 16.347 11.602 1.00 97.56 91 PHE A N 1
ATOM 688 C CA . PHE A 1 91 ? -2.350 16.278 11.671 1.00 97.56 91 PHE A CA 1
ATOM 689 C C . PHE A 1 91 ? -2.845 15.720 13.006 1.00 97.56 91 PHE A C 1
ATOM 691 O O . PHE A 1 91 ? -3.880 16.162 13.512 1.00 97.56 91 PHE A O 1
ATOM 698 N N . GLN A 1 92 ? -2.098 14.779 13.580 1.00 95.75 92 GLN A N 1
ATOM 699 C CA . GLN A 1 92 ? -2.356 14.220 14.899 1.00 95.75 92 GLN A CA 1
ATOM 700 C C . GLN A 1 92 ? -2.204 15.284 15.990 1.00 95.75 92 GLN A C 1
ATOM 702 O O . GLN A 1 92 ? -3.149 15.499 16.748 1.00 95.75 92 GLN A O 1
ATOM 707 N N . GLU A 1 93 ? -1.078 15.999 16.021 1.00 97.25 93 GLU A N 1
ATOM 708 C CA . GLU A 1 93 ? -0.821 17.073 16.994 1.00 97.25 93 GLU A CA 1
ATOM 709 C C . GLU A 1 93 ? -1.762 18.273 16.809 1.00 97.25 93 GLU A C 1
ATOM 711 O O . GLU A 1 93 ? -2.223 18.873 17.776 1.00 97.25 93 GLU A O 1
ATOM 716 N N . ALA A 1 94 ? -2.130 18.591 15.565 1.00 97.38 94 ALA A N 1
ATOM 717 C CA . ALA A 1 94 ? -3.109 19.632 15.255 1.00 97.38 94 ALA A CA 1
ATOM 718 C C . ALA A 1 94 ? -4.559 19.243 15.616 1.00 97.38 94 ALA A C 1
ATOM 720 O O . ALA A 1 94 ? -5.470 20.053 15.451 1.00 97.38 94 ALA A O 1
ATOM 721 N N . GLY A 1 95 ? -4.805 18.008 16.071 1.00 96.31 95 GLY A N 1
ATOM 722 C CA . GLY A 1 95 ? -6.133 17.532 16.459 1.00 96.31 95 GLY A CA 1
ATOM 723 C C . GLY A 1 95 ? -7.093 17.290 15.288 1.00 96.31 95 GLY A C 1
ATOM 724 O O . GLY A 1 95 ? -8.296 17.145 15.507 1.00 96.31 95 GLY A O 1
ATOM 725 N N . ILE A 1 96 ? -6.593 17.205 14.049 1.00 97.06 96 ILE A N 1
ATOM 726 C CA . ILE A 1 96 ? -7.421 16.998 12.848 1.00 97.06 96 ILE A CA 1
ATOM 727 C C . ILE A 1 96 ? -8.146 15.654 12.921 1.00 97.06 96 ILE A C 1
ATOM 729 O O . ILE A 1 96 ? -9.342 15.578 12.642 1.00 97.06 96 ILE A O 1
ATOM 733 N N . PHE A 1 97 ? -7.459 14.595 13.354 1.00 96.06 97 PHE A N 1
ATOM 734 C CA . PHE A 1 97 ? -8.097 13.288 13.504 1.00 96.06 97 PHE A CA 1
ATOM 735 C C . PHE A 1 97 ? -9.163 13.281 14.607 1.00 96.06 97 PHE A C 1
ATOM 737 O O . PHE A 1 97 ? -10.197 12.650 14.424 1.00 96.06 97 PHE A O 1
ATOM 744 N N . ASN A 1 98 ? -8.986 14.046 15.691 1.00 95.31 98 ASN A N 1
ATOM 745 C CA . ASN A 1 98 ? -10.017 14.193 16.727 1.00 95.31 98 ASN A CA 1
ATOM 746 C C . ASN A 1 98 ? -11.267 14.898 16.181 1.00 95.31 98 ASN A C 1
ATOM 748 O O . ASN A 1 98 ? -12.389 14.503 16.493 1.00 95.31 98 ASN A O 1
ATOM 752 N N . LEU A 1 99 ? -11.090 15.909 15.323 1.00 96.50 99 LEU A N 1
ATOM 753 C CA . LEU A 1 99 ? -12.203 16.565 14.634 1.00 96.50 99 LEU A CA 1
ATOM 754 C C . LEU A 1 99 ? -12.952 15.583 13.725 1.00 96.50 99 LEU A C 1
ATOM 756 O O . LEU A 1 99 ? -14.182 15.552 13.749 1.00 96.50 99 LEU A O 1
ATOM 760 N N . LEU A 1 100 ? -12.228 14.752 12.968 1.00 95.94 100 LEU A N 1
ATOM 761 C CA . LEU A 1 100 ? -12.837 13.704 12.148 1.00 95.94 100 LEU A CA 1
ATOM 762 C C . LEU A 1 100 ? -13.579 12.674 13.011 1.00 95.94 100 LEU A C 1
ATOM 764 O O . LEU A 1 100 ? -14.722 12.351 12.714 1.00 95.94 100 LEU A O 1
ATOM 768 N N . LEU A 1 101 ? -12.998 12.203 14.115 1.00 95.88 101 LEU A N 1
ATOM 769 C CA . LEU A 1 101 ? -13.686 11.286 15.030 1.00 95.88 101 LEU A CA 1
ATOM 770 C C . LEU A 1 101 ? -14.989 11.887 15.572 1.00 95.88 101 LEU A C 1
ATOM 772 O O . LEU A 1 101 ? -16.020 11.222 15.557 1.00 95.88 101 LEU A O 1
ATOM 776 N N . ASN A 1 102 ? -14.978 13.159 15.974 1.00 95.25 102 ASN A N 1
ATOM 777 C CA . ASN A 1 102 ? -16.183 13.845 16.444 1.00 95.25 102 ASN A CA 1
ATOM 778 C C . ASN A 1 102 ? -17.251 13.954 15.347 1.00 95.25 102 ASN A C 1
ATOM 780 O O . ASN A 1 102 ? -18.428 13.719 15.616 1.00 95.25 102 ASN A O 1
ATOM 784 N N . LEU A 1 103 ? -16.845 14.255 14.109 1.00 96.38 103 LEU A N 1
ATOM 785 C CA . LEU A 1 103 ? -17.747 14.315 12.958 1.00 96.38 103 LEU A CA 1
ATOM 786 C C . LEU A 1 103 ? -18.408 12.957 12.669 1.00 96.38 103 LEU A C 1
ATOM 788 O O . LEU A 1 103 ? -19.583 12.905 12.309 1.00 96.38 103 LEU A O 1
ATOM 792 N N . PHE A 1 104 ? -17.672 11.859 12.852 1.00 94.62 104 PHE A N 1
ATOM 793 C CA . PHE A 1 104 ? -18.147 10.495 12.607 1.00 94.62 104 PHE A CA 1
ATOM 794 C C . PHE A 1 104 ? -18.677 9.781 13.865 1.00 94.62 104 PHE A C 1
ATOM 796 O O . PHE A 1 104 ? -19.120 8.635 13.775 1.00 94.62 104 PHE A O 1
ATOM 803 N N . SER A 1 105 ? -18.721 10.455 15.017 1.00 93.50 105 SER A N 1
ATOM 804 C CA . SER A 1 105 ? -19.207 9.906 16.291 1.00 93.50 105 SER A CA 1
ATOM 805 C C . SER A 1 105 ? -20.615 9.279 16.210 1.00 93.50 105 SER A C 1
ATOM 807 O O . SER A 1 105 ? -20.794 8.169 16.718 1.00 93.50 105 SER A O 1
ATOM 809 N N . PRO A 1 106 ? -21.606 9.866 15.497 1.00 92.88 106 PRO A N 1
ATOM 810 C CA . PRO A 1 106 ? -22.917 9.229 15.337 1.00 92.88 106 PRO A CA 1
ATOM 811 C C . PRO A 1 106 ? -22.848 7.872 14.622 1.00 92.88 106 PRO A C 1
ATOM 813 O O . PRO A 1 106 ? -23.558 6.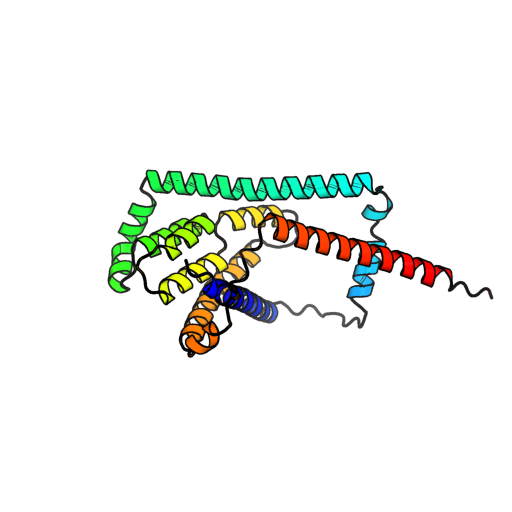936 14.986 1.00 92.88 106 PRO A O 1
ATOM 816 N N . LEU A 1 107 ? -21.971 7.747 13.620 1.00 90.88 107 LEU A N 1
ATOM 817 C CA . LEU A 1 107 ? -21.756 6.494 12.895 1.00 90.88 107 LEU A CA 1
ATOM 818 C C . LEU A 1 107 ? -21.020 5.478 13.768 1.00 90.88 107 LEU A C 1
ATOM 820 O O . LEU A 1 107 ? -21.372 4.301 13.761 1.00 90.88 107 LEU A O 1
ATOM 824 N N . MET A 1 108 ? -20.045 5.929 14.562 1.00 90.56 108 MET A N 1
ATOM 825 C CA . MET A 1 108 ? -19.368 5.068 15.530 1.00 90.56 108 MET A CA 1
ATOM 826 C C . MET A 1 108 ? -20.348 4.479 16.544 1.00 90.56 108 MET A C 1
ATOM 828 O O . MET A 1 108 ? -20.304 3.277 16.786 1.00 90.56 108 MET A O 1
ATOM 832 N N . ALA A 1 109 ? -21.255 5.295 17.089 1.00 90.12 109 ALA A N 1
ATOM 833 C CA . ALA A 1 109 ? -22.271 4.839 18.034 1.00 90.12 109 ALA A CA 1
ATOM 834 C C . ALA A 1 109 ? -23.261 3.854 17.391 1.00 90.12 109 ALA A C 1
ATOM 836 O O . ALA A 1 109 ? -23.617 2.853 18.009 1.00 90.12 109 ALA A O 1
ATOM 837 N N . LEU A 1 110 ? -23.668 4.099 16.140 1.00 90.75 110 LEU A N 1
ATOM 838 C CA . LEU A 1 110 ? -24.602 3.231 15.416 1.00 90.75 110 LEU A CA 1
ATOM 839 C C . LEU A 1 110 ? -24.017 1.841 15.125 1.00 90.75 110 LEU A C 1
ATOM 841 O O . LEU A 1 110 ? -24.722 0.841 15.232 1.00 90.75 110 LEU A O 1
ATOM 845 N N . PHE A 1 111 ? -22.738 1.777 14.753 1.00 86.12 111 PHE A N 1
ATOM 846 C CA . PHE A 1 111 ? -22.064 0.535 14.361 1.00 86.12 111 PHE A CA 1
ATOM 847 C C . PHE A 1 111 ? -21.159 -0.053 15.455 1.00 86.12 111 PHE A C 1
ATOM 849 O O . PHE A 1 111 ? -20.484 -1.051 15.209 1.00 86.12 111 PHE A O 1
ATOM 856 N N . ASN A 1 112 ? -21.142 0.548 16.649 1.00 87.94 112 ASN A N 1
ATOM 857 C CA . ASN A 1 112 ? -20.266 0.189 17.767 1.00 87.94 112 ASN A CA 1
ATOM 858 C C . ASN A 1 112 ? -18.778 0.093 17.359 1.00 87.94 112 ASN A C 1
ATOM 860 O O . ASN A 1 112 ? -18.088 -0.882 17.663 1.00 87.94 112 ASN A O 1
ATOM 864 N N . ILE A 1 113 ? -18.304 1.091 16.606 1.00 88.50 113 ILE A N 1
ATOM 865 C CA . ILE A 1 113 ? -16.932 1.151 16.084 1.00 88.50 113 ILE A CA 1
ATOM 866 C C . ILE A 1 113 ? -16.007 1.794 17.122 1.00 88.50 113 ILE A C 1
ATOM 868 O O . ILE A 1 113 ? -16.270 2.895 17.605 1.00 88.50 113 ILE A O 1
ATOM 872 N N . ASP A 1 114 ? -14.888 1.129 17.409 1.00 92.44 114 ASP A N 1
ATOM 873 C CA . ASP A 1 114 ? -13.808 1.650 18.252 1.00 92.44 114 ASP A CA 1
ATOM 874 C C . ASP A 1 114 ? -13.174 2.907 17.622 1.00 92.44 114 ASP A C 1
ATOM 876 O O . ASP A 1 114 ? -12.825 2.925 16.437 1.00 92.44 114 ASP A O 1
ATOM 880 N N . ALA A 1 115 ? -12.985 3.956 18.424 1.00 93.19 115 ALA A N 1
ATOM 881 C CA . ALA A 1 115 ? -12.361 5.203 17.986 1.00 93.19 115 ALA A CA 1
ATOM 882 C C . ALA A 1 115 ? -10.937 5.001 17.431 1.00 93.19 115 ALA A C 1
ATOM 884 O O . ALA A 1 115 ? -10.582 5.613 16.427 1.00 93.19 115 ALA A O 1
ATOM 885 N N . VAL A 1 116 ? -10.144 4.108 18.030 1.00 95.06 116 VAL A N 1
ATOM 886 C CA . VAL A 1 116 ? -8.798 3.722 17.578 1.00 95.06 116 VAL A CA 1
ATOM 887 C C . VAL A 1 116 ? -8.862 3.051 16.210 1.00 95.06 116 VAL A C 1
ATOM 889 O O . VAL A 1 116 ? -8.017 3.324 15.358 1.00 95.06 116 VAL A O 1
ATOM 892 N N . LEU A 1 117 ? -9.877 2.212 15.966 1.00 95.50 117 LEU A N 1
ATOM 893 C CA . LEU A 1 117 ? -10.081 1.589 14.657 1.00 95.50 117 LEU A CA 1
ATOM 894 C C . LEU A 1 117 ? -10.366 2.664 13.600 1.00 95.50 117 LEU A C 1
ATOM 896 O O . LEU A 1 117 ? -9.703 2.708 12.566 1.00 95.50 117 LEU A O 1
ATOM 900 N N . LEU A 1 118 ? -11.313 3.567 13.864 1.00 95.69 118 LEU A N 1
ATOM 901 C CA . LEU A 1 118 ? -11.674 4.606 12.900 1.00 95.69 118 LEU A CA 1
ATOM 902 C C . LEU A 1 118 ? -10.530 5.605 12.661 1.00 95.69 118 LEU A C 1
ATOM 904 O O . LEU A 1 118 ? -10.248 5.966 11.518 1.00 95.69 118 LEU A O 1
ATOM 908 N N . GLN A 1 119 ? -9.824 6.005 13.716 1.00 96.38 119 GLN A N 1
ATOM 909 C CA . GLN A 1 119 ? -8.640 6.852 13.603 1.00 96.38 119 GLN A CA 1
ATOM 910 C C . GLN A 1 119 ? -7.534 6.162 12.800 1.00 96.38 119 GLN A C 1
ATOM 912 O O . GLN A 1 119 ? -6.926 6.795 11.940 1.00 96.38 119 GLN A O 1
ATOM 917 N N . GLY A 1 120 ? -7.325 4.858 13.009 1.00 97.00 120 GLY A N 1
ATOM 918 C CA . GLY A 1 120 ? -6.404 4.047 12.217 1.00 97.00 120 GLY A CA 1
ATOM 919 C C . GLY A 1 120 ? -6.770 4.011 10.731 1.00 97.00 120 GLY A C 1
ATOM 920 O O . GLY A 1 120 ? -5.878 4.093 9.890 1.00 97.00 120 GLY A O 1
ATOM 921 N N . ILE A 1 121 ? -8.065 3.979 10.386 1.00 96.94 121 ILE A N 1
ATOM 922 C CA . ILE A 1 121 ? -8.534 4.109 8.994 1.00 96.94 121 ILE A CA 1
ATOM 923 C C . ILE A 1 121 ? -8.170 5.489 8.431 1.00 96.94 121 ILE A C 1
ATOM 925 O O . ILE A 1 121 ? -7.632 5.575 7.327 1.00 96.94 121 ILE A O 1
ATOM 929 N N .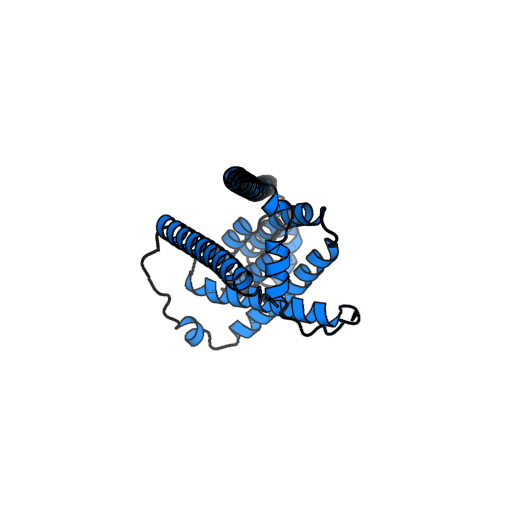 PHE A 1 122 ? -8.425 6.570 9.176 1.00 97.00 122 PHE A N 1
ATOM 930 C CA . PH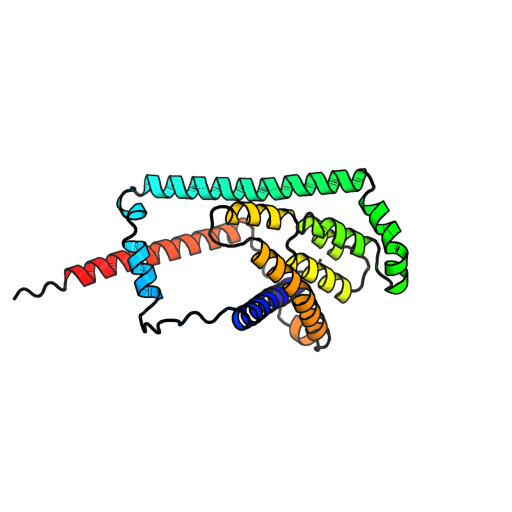E A 1 122 ? -8.098 7.926 8.724 1.00 97.00 122 PHE A CA 1
ATOM 931 C C . PHE A 1 122 ? -6.598 8.138 8.550 1.00 97.00 122 PHE A C 1
ATOM 933 O O . PHE A 1 122 ? -6.184 8.717 7.552 1.00 97.00 122 PHE A O 1
ATOM 940 N N . ILE A 1 123 ? -5.775 7.645 9.473 1.00 97.25 123 ILE A N 1
ATOM 941 C CA . ILE A 1 123 ? -4.318 7.695 9.342 1.00 97.25 123 ILE A CA 1
ATOM 942 C C . ILE A 1 123 ? -3.865 6.845 8.151 1.00 97.25 123 ILE A C 1
ATOM 944 O O . ILE A 1 123 ? -3.115 7.322 7.300 1.00 97.25 123 ILE A O 1
ATOM 948 N N . GLY A 1 124 ? -4.395 5.625 8.047 1.00 97.00 124 GLY A N 1
ATOM 949 C CA . GLY A 1 124 ? -4.136 4.666 6.975 1.00 97.00 124 GLY A CA 1
ATOM 950 C C . GLY A 1 124 ? -4.453 5.172 5.576 1.00 97.00 124 GLY A C 1
ATOM 951 O O . GLY A 1 124 ? -3.807 4.781 4.603 1.00 97.00 124 GLY A O 1
ATOM 952 N N . PHE A 1 125 ? -5.429 6.073 5.468 1.00 96.69 125 PHE A N 1
ATOM 953 C CA . PHE A 1 125 ? -5.738 6.758 4.223 1.00 96.69 125 PHE A CA 1
ATOM 954 C C . PHE A 1 125 ? -4.538 7.560 3.700 1.00 96.69 125 PHE A C 1
ATOM 956 O O . PHE A 1 125 ? -4.307 7.567 2.491 1.00 96.69 125 PHE A O 1
ATOM 963 N N . PHE A 1 126 ? -3.756 8.188 4.585 1.00 96.19 126 PHE A N 1
ATOM 964 C CA . PHE A 1 126 ? -2.547 8.940 4.236 1.00 96.19 126 PHE A CA 1
ATOM 965 C C . PHE A 1 126 ? -1.315 8.036 4.171 1.00 96.19 126 PHE A C 1
ATOM 967 O O . PHE A 1 126 ? -0.641 7.980 3.140 1.00 96.19 126 PHE A O 1
ATOM 974 N N . GLU A 1 127 ? -1.043 7.317 5.258 1.00 95.62 127 GLU A N 1
ATOM 975 C CA . GLU A 1 127 ? 0.088 6.405 5.383 1.00 95.62 127 GLU A CA 1
ATOM 976 C C . GLU A 1 127 ? -0.397 5.061 5.942 1.00 95.62 127 GLU A C 1
ATOM 978 O O . GLU A 1 127 ? -0.852 4.943 7.083 1.00 95.62 127 GLU A O 1
ATOM 983 N N . ILE A 1 128 ? -0.303 4.041 5.090 1.00 96.06 128 ILE A N 1
ATOM 984 C CA . ILE A 1 128 ? -0.867 2.717 5.326 1.00 96.06 128 ILE A CA 1
ATOM 985 C C . ILE A 1 128 ? -0.184 1.940 6.458 1.00 96.06 128 ILE A C 1
ATOM 987 O O . ILE A 1 128 ? -0.862 1.237 7.202 1.00 96.06 128 ILE A O 1
ATOM 991 N N . THR A 1 129 ? 1.131 2.052 6.605 1.00 94.81 129 THR A N 1
ATOM 992 C CA . THR A 1 129 ? 1.930 1.344 7.611 1.00 94.81 129 THR A CA 1
ATOM 993 C C . THR A 1 129 ? 1.506 1.728 9.029 1.00 94.81 129 THR A C 1
ATOM 995 O O . THR A 1 129 ? 1.207 0.852 9.843 1.00 94.81 129 THR A O 1
ATOM 998 N N . ILE A 1 130 ? 1.419 3.031 9.313 1.00 95.50 130 ILE A N 1
ATOM 999 C CA . ILE A 1 130 ? 0.993 3.575 10.608 1.00 95.50 130 ILE A CA 1
ATOM 1000 C C . ILE A 1 130 ? -0.488 3.259 10.837 1.00 95.50 130 ILE A C 1
ATOM 1002 O O . ILE A 1 130 ? -0.868 2.832 11.928 1.00 95.50 130 ILE A O 1
ATOM 1006 N N . GLY A 1 131 ? -1.324 3.398 9.803 1.00 96.56 131 GLY A N 1
ATOM 1007 C CA . GLY A 1 131 ? -2.744 3.059 9.889 1.00 96.56 131 GLY A CA 1
ATOM 1008 C C . GLY A 1 131 ? -2.980 1.595 10.259 1.00 96.56 131 GLY A C 1
ATOM 1009 O O . GLY A 1 131 ? -3.666 1.312 11.238 1.00 96.56 131 GLY A O 1
ATOM 1010 N N . ILE A 1 132 ? -2.358 0.655 9.538 1.00 95.88 132 ILE A N 1
ATOM 1011 C CA . ILE A 1 132 ? -2.455 -0.789 9.815 1.00 95.88 132 ILE A CA 1
ATOM 1012 C C . ILE A 1 132 ? -1.918 -1.121 11.209 1.00 95.88 132 ILE A C 1
ATOM 1014 O O . ILE A 1 132 ? -2.526 -1.929 11.918 1.00 95.88 132 ILE A O 1
ATOM 1018 N N . GLN A 1 133 ? -0.811 -0.497 11.630 1.00 95.44 133 GLN A N 1
ATOM 1019 C CA . GLN A 1 133 ? -0.290 -0.667 12.985 1.00 95.44 133 GLN A CA 1
ATOM 1020 C C . GLN A 1 133 ? -1.356 -0.300 14.023 1.00 95.44 133 GLN A C 1
ATOM 1022 O O . GLN A 1 133 ? -1.628 -1.105 14.916 1.00 95.44 133 GLN A O 1
ATOM 1027 N N . MET A 1 134 ? -2.005 0.855 13.865 1.00 95.62 134 MET A N 1
ATOM 1028 C CA . MET A 1 134 ? -3.052 1.326 14.769 1.00 95.62 134 MET A CA 1
ATOM 1029 C C . MET A 1 134 ? -4.300 0.432 14.745 1.00 95.62 134 MET A C 1
ATOM 1031 O O . MET A 1 134 ? -4.810 0.069 15.805 1.00 95.62 134 MET A O 1
ATOM 1035 N N . LEU A 1 135 ? -4.748 -0.020 13.565 1.00 95.88 135 LEU A N 1
ATOM 1036 C CA . LEU A 1 135 ? -5.857 -0.979 13.452 1.00 95.88 135 LEU A CA 1
ATOM 1037 C C . LEU A 1 135 ? -5.577 -2.265 14.234 1.00 95.88 135 LEU A C 1
ATOM 1039 O O . LEU A 1 135 ? -6.446 -2.753 14.957 1.00 95.88 135 LEU A O 1
ATOM 1043 N N . SER A 1 136 ? -4.346 -2.778 14.139 1.00 93.00 136 SER A N 1
ATOM 1044 C CA . SER A 1 136 ? -3.916 -4.001 14.826 1.00 93.00 136 SER A CA 1
ATOM 1045 C C . SER A 1 136 ? -3.792 -3.867 16.351 1.00 93.00 136 SER A C 1
ATOM 1047 O O . SER A 1 136 ? -3.579 -4.868 17.036 1.00 93.00 136 SER A O 1
ATOM 1049 N N . GLN A 1 137 ? -3.868 -2.639 16.872 1.00 92.31 137 GLN A N 1
ATOM 1050 C CA . GLN A 1 137 ? -3.818 -2.307 18.298 1.00 92.31 137 GLN A CA 1
ATOM 1051 C C . GLN A 1 137 ? -5.191 -1.913 18.862 1.00 92.31 137 GLN A C 1
ATOM 1053 O O . GLN A 1 137 ? -5.316 -1.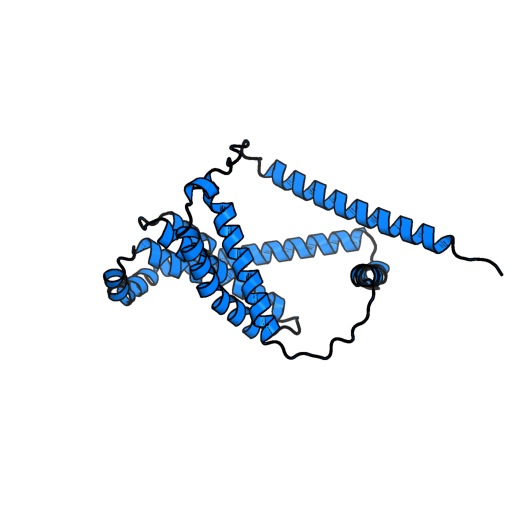757 20.074 1.00 92.31 137 GLN A O 1
ATOM 1058 N N . SER A 1 138 ? -6.210 -1.750 18.011 1.00 93.06 138 SER A N 1
ATOM 1059 C CA . SER A 1 138 ? -7.569 -1.419 18.451 1.00 93.06 138 SER A CA 1
ATOM 1060 C C . SER A 1 138 ? -8.174 -2.529 19.318 1.00 93.06 138 SER A C 1
ATOM 1062 O O . SER A 1 138 ? -7.814 -3.700 19.195 1.00 93.06 138 SER A O 1
ATOM 1064 N N . SER A 1 139 ? -9.140 -2.182 20.169 1.00 90.75 139 SER A N 1
ATOM 1065 C CA . SER A 1 139 ? -9.866 -3.156 21.001 1.00 90.75 139 SER A CA 1
ATOM 1066 C C . SER A 1 139 ? -11.046 -3.815 20.272 1.00 90.75 139 SER A C 1
ATOM 1068 O O . SER A 1 139 ? -11.771 -4.629 20.842 1.00 90.75 139 SER A O 1
ATOM 1070 N N . SER A 1 140 ? -11.227 -3.484 18.989 1.00 90.25 140 SER A N 1
ATOM 1071 C CA . SER A 1 140 ? -12.242 -4.079 18.119 1.00 90.25 140 SER A CA 1
ATOM 1072 C C . SER A 1 140 ? -12.046 -5.581 17.935 1.00 90.25 140 SER A C 1
ATOM 1074 O O . SER A 1 140 ? -10.935 -6.103 18.025 1.00 90.25 140 SER A O 1
ATOM 1076 N N . ASN A 1 141 ? -13.136 -6.276 17.602 1.00 91.19 141 ASN A N 1
ATOM 1077 C CA . ASN A 1 141 ? -13.065 -7.691 17.254 1.00 91.19 141 ASN A CA 1
ATOM 1078 C C . ASN A 1 141 ? -12.154 -7.932 16.031 1.00 91.19 141 ASN A C 1
ATOM 1080 O O . ASN A 1 141 ? -11.949 -7.050 15.192 1.00 91.19 141 ASN A O 1
ATOM 1084 N N . LEU A 1 142 ? -11.631 -9.156 15.919 1.00 91.44 142 LEU A N 1
ATOM 1085 C CA . LEU A 1 142 ? -10.668 -9.522 14.879 1.00 91.44 142 LEU A CA 1
ATOM 1086 C C . LEU A 1 142 ? -11.199 -9.275 13.459 1.00 91.44 142 LEU A C 1
ATOM 1088 O O . LEU A 1 142 ? -10.455 -8.812 12.597 1.00 91.44 142 LEU A O 1
ATOM 1092 N N . LEU A 1 143 ? -12.482 -9.556 13.217 1.00 92.06 143 LEU A N 1
ATOM 1093 C CA . LEU A 1 143 ? -13.101 -9.344 11.912 1.00 92.06 143 LEU A CA 1
ATOM 1094 C C . LEU A 1 143 ? -13.053 -7.861 11.514 1.00 92.06 143 LEU A C 1
ATOM 1096 O O . LEU A 1 143 ? -12.636 -7.544 10.405 1.00 92.06 143 LEU A O 1
ATOM 1100 N N . ALA A 1 144 ? -13.419 -6.951 12.417 1.00 93.56 144 ALA A N 1
ATOM 1101 C CA . ALA A 1 144 ? -13.386 -5.512 12.170 1.00 93.56 144 ALA A CA 1
ATOM 1102 C C . ALA A 1 144 ? -11.958 -5.007 11.905 1.00 93.56 144 ALA A C 1
ATOM 1104 O O . ALA A 1 144 ? -11.748 -4.215 10.985 1.00 93.56 144 ALA A O 1
ATOM 1105 N N . GLN A 1 145 ? -10.968 -5.515 12.649 1.00 94.69 145 GLN A N 1
ATOM 1106 C CA . GLN A 1 145 ? -9.557 -5.207 12.402 1.00 94.69 145 GLN A CA 1
ATOM 1107 C C . GLN A 1 145 ? -9.117 -5.648 11.001 1.00 94.69 145 GLN A C 1
ATOM 1109 O O . GLN A 1 145 ? -8.551 -4.846 10.261 1.00 94.69 145 GLN A O 1
ATOM 1114 N N . ILE A 1 146 ? -9.398 -6.898 10.611 1.00 95.12 146 ILE A N 1
ATOM 1115 C CA . ILE A 1 146 ? -8.992 -7.427 9.299 1.00 95.12 146 ILE A CA 1
ATOM 1116 C C . ILE A 1 146 ? -9.747 -6.732 8.163 1.00 95.12 146 ILE A C 1
ATOM 1118 O O . ILE A 1 146 ? -9.132 -6.418 7.150 1.00 95.12 146 ILE A O 1
ATOM 1122 N N . LEU A 1 147 ? -11.035 -6.418 8.328 1.00 95.94 147 LEU A N 1
ATOM 1123 C CA . LEU A 1 147 ? -11.788 -5.629 7.347 1.00 95.94 147 LEU A CA 1
ATOM 1124 C C . LEU A 1 147 ? -11.144 -4.260 7.111 1.00 95.94 147 LEU A C 1
ATOM 1126 O O . LEU A 1 147 ? -10.960 -3.865 5.960 1.00 95.94 147 LEU A O 1
ATOM 1130 N N . GLY A 1 148 ? -10.762 -3.559 8.182 1.00 96.38 148 GLY A N 1
ATOM 1131 C CA . GLY A 1 148 ? -10.049 -2.287 8.078 1.00 96.38 148 GLY A CA 1
ATOM 1132 C C . GLY A 1 148 ? -8.684 -2.439 7.399 1.00 96.38 148 GLY A C 1
ATOM 1133 O O . GLY A 1 148 ? -8.350 -1.659 6.510 1.00 96.38 148 GLY A O 1
ATOM 1134 N N . ILE A 1 149 ? -7.915 -3.468 7.771 1.00 97.06 149 ILE A N 1
ATOM 1135 C CA . ILE A 1 149 ? -6.596 -3.748 7.185 1.00 97.06 149 ILE A CA 1
ATOM 1136 C C . ILE A 1 149 ? -6.722 -4.042 5.685 1.00 97.06 149 ILE A C 1
ATOM 1138 O O . ILE A 1 149 ? -5.997 -3.452 4.892 1.00 97.06 149 ILE A O 1
ATOM 1142 N N . GLU A 1 150 ? -7.664 -4.889 5.274 1.00 97.38 150 GLU A N 1
ATOM 1143 C CA . GLU A 1 150 ? -7.905 -5.232 3.867 1.00 97.38 150 GLU A CA 1
ATOM 1144 C C . GLU A 1 150 ? -8.400 -4.046 3.041 1.00 97.38 150 GLU A C 1
ATOM 1146 O O . GLU A 1 150 ? -7.999 -3.880 1.885 1.00 97.38 150 GLU A O 1
ATOM 1151 N N . ALA A 1 151 ? -9.242 -3.192 3.627 1.00 97.50 151 ALA A N 1
ATOM 1152 C CA . ALA A 1 151 ? -9.675 -1.957 2.987 1.00 97.50 151 ALA A CA 1
ATOM 1153 C C . ALA A 1 151 ? -8.491 -1.000 2.770 1.00 97.50 151 ALA A C 1
ATOM 1155 O O . ALA A 1 151 ? -8.324 -0.461 1.674 1.00 97.50 151 ALA A O 1
ATOM 1156 N N . LEU A 1 152 ? -7.624 -0.832 3.776 1.00 97.50 152 LEU A N 1
ATOM 1157 C CA . LEU A 1 152 ? -6.423 -0.008 3.654 1.00 97.50 152 LEU A CA 1
ATOM 1158 C C . LEU A 1 152 ? -5.413 -0.592 2.660 1.00 97.50 152 LEU A C 1
ATOM 1160 O O . LEU A 1 152 ? -4.890 0.156 1.838 1.00 97.50 152 LEU A O 1
ATOM 1164 N N . LEU A 1 153 ? -5.177 -1.907 2.667 1.00 96.75 153 LEU A N 1
ATOM 1165 C CA . LEU A 1 153 ? -4.314 -2.586 1.691 1.00 96.75 153 LEU A CA 1
ATOM 1166 C C . LEU A 1 153 ? -4.833 -2.408 0.263 1.00 96.75 153 LEU A C 1
ATOM 1168 O O . LEU A 1 153 ? -4.062 -2.092 -0.642 1.00 96.75 153 LEU A O 1
ATOM 1172 N N . ALA A 1 154 ? -6.142 -2.548 0.047 1.00 96.69 154 ALA A N 1
ATOM 1173 C CA . ALA A 1 154 ? -6.757 -2.261 -1.245 1.00 96.69 154 ALA A CA 1
ATOM 1174 C C . ALA A 1 154 ? -6.602 -0.779 -1.648 1.00 96.69 154 ALA A C 1
ATOM 1176 O O . ALA A 1 154 ? -6.377 -0.484 -2.821 1.00 96.69 154 ALA A O 1
ATOM 1177 N N . TRP A 1 155 ? -6.646 0.156 -0.694 1.00 95.75 155 TRP A N 1
ATOM 1178 C CA . TRP A 1 155 ? -6.436 1.589 -0.935 1.00 95.75 155 TRP A CA 1
ATOM 1179 C C . TRP A 1 155 ? -4.965 1.978 -1.206 1.00 95.75 155 TRP A C 1
ATOM 1181 O O . TRP A 1 155 ? -4.707 2.833 -2.057 1.00 95.75 155 TRP A O 1
ATOM 1191 N N . ASN A 1 156 ? -4.005 1.326 -0.540 1.00 93.56 156 ASN A N 1
ATOM 1192 C CA . ASN A 1 156 ? -2.550 1.581 -0.510 1.00 93.56 156 ASN A CA 1
ATOM 1193 C C . ASN A 1 156 ? -2.077 2.879 0.179 1.00 93.56 156 ASN A C 1
ATOM 1195 O O . ASN A 1 156 ? -0.874 3.086 0.319 1.00 93.56 156 ASN A O 1
ATOM 1199 N N . GLY A 1 157 ? -2.976 3.750 0.637 1.00 95.06 157 GLY A N 1
ATOM 1200 C CA . GLY A 1 157 ? -2.597 5.032 1.241 1.00 95.06 157 GLY A CA 1
ATOM 1201 C C . GLY A 1 157 ? -2.097 6.064 0.217 1.00 95.06 157 GLY A C 1
ATOM 1202 O O . GLY A 1 157 ? -1.646 5.727 -0.883 1.00 95.06 157 GLY A O 1
ATOM 1203 N N . LEU A 1 158 ? -2.165 7.351 0.565 1.00 94.81 158 LEU A N 1
ATOM 1204 C CA . LEU A 1 158 ? -1.746 8.437 -0.329 1.00 94.81 158 LEU A CA 1
ATOM 1205 C C . LEU A 1 158 ? -0.249 8.402 -0.662 1.00 94.81 158 LEU A C 1
ATOM 1207 O O . LEU A 1 158 ? 0.117 8.763 -1.779 1.00 94.81 158 LEU A O 1
ATOM 1211 N N . ALA A 1 159 ? 0.604 7.925 0.249 1.00 93.31 159 ALA A N 1
ATOM 1212 C CA . ALA A 1 159 ? 2.043 7.805 0.002 1.00 93.31 159 ALA A CA 1
ATOM 1213 C C . ALA A 1 159 ? 2.365 6.939 -1.230 1.00 93.31 159 ALA A C 1
ATOM 1215 O O . ALA A 1 159 ? 3.078 7.374 -2.138 1.00 93.31 159 ALA A O 1
ATOM 1216 N N . ILE A 1 160 ? 1.782 5.739 -1.309 1.00 94.25 160 ILE A N 1
ATOM 1217 C CA . ILE A 1 160 ? 1.976 4.828 -2.446 1.00 94.25 160 ILE A CA 1
ATOM 1218 C C . ILE A 1 160 ? 1.263 5.366 -3.691 1.00 94.25 160 ILE A C 1
ATOM 1220 O O . ILE A 1 160 ? 1.787 5.280 -4.802 1.00 94.25 160 ILE A O 1
ATOM 1224 N N . GLN A 1 161 ? 0.083 5.969 -3.530 1.00 93.75 161 GLN A N 1
ATOM 1225 C CA . GLN A 1 161 ? -0.638 6.567 -4.653 1.00 93.75 161 GLN A CA 1
ATOM 1226 C C . GLN A 1 161 ? 0.125 7.724 -5.309 1.00 93.75 161 GLN A C 1
ATOM 1228 O O . GLN A 1 161 ? 0.127 7.817 -6.537 1.00 93.75 161 GLN A O 1
ATOM 1233 N N . ALA A 1 162 ? 0.782 8.580 -4.524 1.00 91.19 162 ALA A N 1
ATOM 1234 C CA . ALA A 1 162 ? 1.620 9.666 -5.024 1.00 91.19 162 ALA A CA 1
ATOM 1235 C C . ALA A 1 162 ? 2.850 9.126 -5.765 1.00 91.19 162 ALA A C 1
ATOM 1237 O O . ALA A 1 162 ? 3.172 9.596 -6.858 1.00 91.19 162 ALA A O 1
ATOM 1238 N N . GLN A 1 163 ? 3.481 8.080 -5.225 1.00 92.06 163 GLN A N 1
ATOM 1239 C CA . GLN A 1 163 ? 4.580 7.392 -5.893 1.00 92.06 163 GLN A CA 1
ATOM 1240 C C . GLN A 1 163 ? 4.160 6.828 -7.258 1.00 92.06 163 GLN A C 1
ATOM 1242 O O . GLN A 1 163 ? 4.852 7.032 -8.256 1.00 92.06 163 GLN A O 1
ATOM 1247 N N . ILE A 1 164 ? 3.014 6.149 -7.319 1.00 90.62 164 ILE A N 1
ATOM 1248 C CA . ILE A 1 164 ? 2.499 5.568 -8.564 1.00 90.62 164 ILE A CA 1
ATOM 1249 C C . ILE A 1 164 ? 2.106 6.663 -9.554 1.00 90.62 164 ILE A C 1
ATOM 1251 O O . ILE A 1 164 ? 2.393 6.531 -10.739 1.00 90.62 164 ILE A O 1
ATOM 1255 N N . ALA A 1 165 ? 1.502 7.762 -9.100 1.00 88.62 165 ALA A N 1
ATOM 1256 C CA . ALA A 1 165 ? 1.200 8.895 -9.970 1.00 88.62 165 ALA A CA 1
ATOM 1257 C C . ALA A 1 165 ? 2.469 9.466 -10.623 1.00 88.62 165 ALA A C 1
ATOM 1259 O O . ALA A 1 165 ? 2.471 9.704 -11.831 1.00 88.62 165 ALA A O 1
ATOM 1260 N N . GLY A 1 166 ? 3.560 9.602 -9.860 1.00 85.69 166 GLY A N 1
ATOM 1261 C CA . GLY A 1 166 ? 4.865 9.992 -10.394 1.00 85.69 166 GLY A CA 1
ATOM 1262 C C . GLY A 1 166 ? 5.366 9.026 -11.471 1.00 85.69 166 GLY A C 1
ATOM 1263 O O . GLY A 1 166 ? 5.717 9.458 -12.561 1.00 85.69 166 GLY A O 1
ATOM 1264 N N . MET A 1 167 ? 5.303 7.715 -11.213 1.00 84.62 167 MET A N 1
ATOM 1265 C CA . MET A 1 167 ? 5.732 6.683 -12.171 1.00 84.62 167 MET A CA 1
ATOM 1266 C C . MET A 1 167 ? 4.865 6.615 -13.436 1.00 84.62 167 MET A C 1
ATOM 1268 O O . MET A 1 167 ? 5.364 6.299 -14.512 1.00 84.62 167 MET A O 1
ATOM 1272 N N . LEU A 1 168 ? 3.560 6.877 -13.319 1.00 85.56 168 LEU A N 1
ATOM 1273 C CA . LEU A 1 168 ? 2.630 6.816 -14.448 1.00 85.56 168 LEU A CA 1
ATOM 1274 C C . LEU A 1 168 ? 2.666 8.072 -15.323 1.00 85.56 168 LEU A C 1
ATOM 1276 O O . LEU A 1 168 ? 2.206 7.999 -16.460 1.00 85.56 168 LEU A O 1
ATOM 1280 N N . THR A 1 169 ? 3.205 9.190 -14.825 1.00 80.50 169 THR A N 1
ATOM 1281 C CA . THR A 1 169 ? 3.279 10.459 -15.573 1.00 80.50 169 THR A CA 1
ATOM 1282 C C . THR A 1 169 ? 4.083 10.311 -16.867 1.00 80.50 169 THR A C 1
ATOM 1284 O O . THR A 1 169 ? 3.710 10.889 -17.884 1.00 80.50 169 THR A O 1
ATOM 1287 N N . ASP A 1 170 ? 5.111 9.460 -16.858 1.00 76.56 170 ASP A N 1
ATOM 1288 C CA . ASP A 1 170 ? 5.960 9.178 -18.021 1.00 76.56 170 ASP A CA 1
ATOM 1289 C C . ASP A 1 170 ? 5.429 8.026 -18.902 1.00 76.56 170 ASP A C 1
ATOM 1291 O O . ASP A 1 170 ? 6.130 7.533 -19.786 1.00 76.56 170 ASP A O 1
ATOM 1295 N N . SER A 1 171 ? 4.199 7.555 -18.660 1.00 81.00 171 SER A N 1
ATOM 1296 C CA . SER A 1 171 ? 3.605 6.404 -19.350 1.00 81.00 171 SER A CA 1
ATOM 1297 C C . SER A 1 171 ? 2.285 6.748 -20.047 1.00 81.00 171 SER A C 1
ATOM 1299 O O . SER A 1 171 ? 1.556 7.643 -19.631 1.00 81.00 171 SER A O 1
ATOM 1301 N N . ASP A 1 172 ? 1.894 5.945 -21.041 1.00 76.50 172 ASP A N 1
ATOM 1302 C CA . ASP A 1 172 ? 0.585 6.061 -21.711 1.00 76.50 172 ASP A CA 1
ATOM 1303 C C . ASP A 1 172 ? -0.610 5.628 -20.824 1.00 76.50 172 ASP A C 1
ATOM 1305 O O . ASP A 1 172 ? -1.770 5.592 -21.259 1.00 76.50 172 ASP A O 1
ATOM 1309 N N . LEU A 1 173 ? -0.358 5.255 -19.565 1.00 78.19 173 LEU A N 1
ATOM 1310 C CA . LEU A 1 173 ? -1.374 4.765 -18.643 1.00 78.19 173 LEU A CA 1
ATOM 1311 C C . LEU A 1 173 ? -2.040 5.917 -17.885 1.00 78.19 173 LEU A C 1
ATOM 1313 O O . LEU A 1 173 ? -1.428 6.650 -17.117 1.00 78.19 173 LEU A O 1
ATOM 1317 N N . ARG A 1 174 ? -3.364 6.020 -18.023 1.00 82.88 174 ARG A N 1
ATOM 1318 C CA . ARG A 1 174 ? -4.165 7.014 -17.293 1.00 82.88 174 ARG A CA 1
ATOM 1319 C C . ARG A 1 174 ? -4.286 6.646 -15.810 1.00 82.88 174 ARG A C 1
ATOM 1321 O O . ARG A 1 174 ? -4.981 5.680 -15.484 1.00 82.88 174 ARG A O 1
ATOM 1328 N N . THR A 1 175 ? -3.767 7.490 -14.918 1.00 83.75 175 THR A N 1
ATOM 1329 C CA . THR A 1 175 ? -3.837 7.345 -13.445 1.00 83.75 175 THR A CA 1
ATOM 1330 C C . THR A 1 175 ? -5.262 7.119 -12.924 1.00 83.75 175 THR A C 1
ATOM 1332 O O . THR A 1 175 ? -5.484 6.342 -11.999 1.00 83.75 175 THR A O 1
ATOM 1335 N N . ARG A 1 176 ? -6.276 7.704 -13.580 1.00 86.50 176 ARG A N 1
ATOM 1336 C CA . ARG A 1 176 ? -7.695 7.505 -13.228 1.00 86.50 176 ARG A CA 1
ATOM 1337 C C . ARG A 1 176 ? -8.124 6.033 -13.240 1.00 86.50 176 ARG A C 1
ATOM 1339 O O . ARG A 1 176 ? -8.905 5.628 -12.384 1.00 86.50 176 ARG A O 1
ATOM 1346 N N . LYS A 1 177 ? -7.641 5.234 -14.202 1.00 84.56 177 LYS A N 1
ATOM 1347 C CA . LYS A 1 177 ? -7.991 3.804 -14.288 1.00 84.56 177 LYS A CA 1
ATOM 1348 C C . LYS A 1 177 ? -7.414 3.027 -13.108 1.00 84.56 177 LYS A C 1
ATOM 1350 O O . LYS A 1 177 ? -8.089 2.153 -12.576 1.00 84.56 177 LYS A O 1
ATOM 1355 N N . TYR A 1 178 ? -6.202 3.386 -12.686 1.00 88.00 178 TYR A N 1
ATOM 1356 C CA . TYR A 1 178 ? -5.562 2.809 -11.510 1.00 88.00 178 TYR A CA 1
ATOM 1357 C C . TYR A 1 178 ? -6.375 3.101 -10.239 1.00 88.00 178 TYR A C 1
ATOM 1359 O O . TYR A 1 178 ? -6.741 2.167 -9.531 1.00 88.00 178 TYR A O 1
ATOM 1367 N N . TYR A 1 179 ? -6.753 4.361 -9.991 1.00 90.12 179 TYR A N 1
ATOM 1368 C CA . TYR A 1 179 ? -7.547 4.701 -8.802 1.00 90.12 179 TYR A CA 1
ATOM 1369 C C . TYR A 1 179 ? -8.920 4.028 -8.788 1.00 90.12 179 TYR A C 1
ATOM 1371 O O . TYR A 1 179 ? -9.348 3.538 -7.747 1.00 90.12 179 TYR A O 1
ATOM 1379 N N . LEU A 1 180 ? -9.592 3.934 -9.941 1.00 89.19 180 LEU A N 1
ATOM 1380 C CA . LEU A 1 180 ? -10.871 3.230 -10.034 1.00 89.19 180 LEU A CA 1
ATOM 1381 C C . LEU A 1 180 ? -10.727 1.735 -9.716 1.00 89.19 180 LEU A C 1
ATOM 1383 O O . LEU A 1 180 ? -11.568 1.180 -9.016 1.00 89.19 180 LEU A O 1
ATOM 1387 N N . ALA A 1 181 ? -9.653 1.093 -10.187 1.00 90.88 181 ALA A N 1
ATOM 1388 C CA . ALA A 1 181 ? -9.367 -0.303 -9.868 1.00 90.88 181 ALA A CA 1
ATOM 1389 C C . ALA A 1 181 ? -9.162 -0.516 -8.359 1.00 90.88 181 ALA A C 1
ATOM 1391 O O . ALA A 1 181 ? -9.658 -1.495 -7.808 1.00 90.88 181 ALA A O 1
ATOM 1392 N N . ARG A 1 182 ? -8.480 0.420 -7.684 1.00 93.62 182 ARG A N 1
ATOM 1393 C CA . ARG A 1 182 ? -8.274 0.381 -6.228 1.00 93.62 182 ARG A CA 1
ATOM 1394 C C . ARG A 1 182 ? -9.570 0.598 -5.452 1.00 93.62 182 ARG A C 1
ATOM 1396 O O . ARG A 1 182 ? -9.861 -0.172 -4.545 1.00 93.62 182 ARG A O 1
ATOM 1403 N N . LEU A 1 183 ? -10.394 1.564 -5.858 1.00 94.50 183 LEU A N 1
ATOM 1404 C CA . LEU A 1 183 ? -11.716 1.782 -5.257 1.00 94.50 183 LEU A CA 1
ATOM 1405 C C . LEU A 1 183 ? -12.647 0.577 -5.434 1.00 94.50 183 LEU A C 1
ATOM 1407 O O . LEU A 1 183 ? -13.400 0.260 -4.521 1.00 94.50 183 LEU A O 1
ATOM 1411 N N . LEU A 1 184 ? -12.577 -0.112 -6.576 1.00 94.75 184 LEU A N 1
ATOM 1412 C CA . LEU A 1 184 ? -13.312 -1.357 -6.811 1.00 94.75 184 LEU A CA 1
ATOM 1413 C C . LEU A 1 184 ? -12.786 -2.510 -5.943 1.00 94.75 184 LEU A C 1
ATOM 1415 O O . LEU A 1 184 ? -13.564 -3.355 -5.508 1.00 94.75 184 LEU A O 1
ATOM 1419 N N . GLN A 1 185 ? -11.479 -2.547 -5.680 1.00 96.62 185 GLN A N 1
ATOM 1420 C CA . GLN A 1 185 ? -10.858 -3.610 -4.896 1.00 96.62 185 GLN A CA 1
ATOM 1421 C C . GLN A 1 185 ? -11.308 -3.600 -3.432 1.00 96.62 185 GLN A C 1
ATOM 1423 O O . GLN A 1 185 ? -11.482 -4.676 -2.873 1.00 96.62 185 GLN A O 1
ATOM 1428 N N . ILE A 1 186 ? -11.535 -2.427 -2.831 1.00 97.62 186 ILE A N 1
ATOM 1429 C CA . ILE A 1 186 ? -11.938 -2.285 -1.419 1.00 97.62 186 ILE A CA 1
ATOM 1430 C C . ILE A 1 186 ? -13.183 -3.127 -1.070 1.00 97.62 186 ILE A C 1
ATOM 1432 O O . ILE A 1 186 ? -13.090 -3.988 -0.198 1.00 97.62 186 ILE A O 1
ATOM 1436 N N . PRO A 1 187 ? -14.349 -2.953 -1.727 1.00 97.06 187 PRO A N 1
ATOM 1437 C CA . PRO A 1 187 ? -15.523 -3.760 -1.404 1.00 97.06 187 PRO A CA 1
ATOM 1438 C C . PRO A 1 187 ? -15.326 -5.245 -1.735 1.00 97.06 187 PRO A C 1
ATOM 1440 O O . PRO A 1 187 ? -15.901 -6.095 -1.061 1.00 97.06 187 PRO A O 1
ATOM 1443 N N . ILE A 1 188 ? -14.502 -5.579 -2.735 1.00 96.00 188 ILE A N 1
ATOM 1444 C CA . ILE A 1 188 ? -14.203 -6.973 -3.089 1.00 96.00 188 ILE A CA 1
ATOM 1445 C C . ILE A 1 188 ? -13.356 -7.638 -2.000 1.00 96.00 188 ILE A C 1
ATOM 1447 O O . ILE A 1 188 ? -13.688 -8.747 -1.589 1.00 96.00 188 ILE A O 1
ATOM 1451 N N . SER A 1 189 ? -12.294 -6.988 -1.512 1.00 97.12 189 SER A N 1
ATOM 1452 C CA . SER A 1 189 ? -11.468 -7.535 -0.430 1.00 97.12 189 SER A CA 1
ATOM 1453 C C . SER A 1 189 ? -12.292 -7.697 0.843 1.00 97.12 189 SER A C 1
ATOM 1455 O O . SER A 1 189 ? -12.298 -8.782 1.414 1.00 97.12 189 SER A O 1
ATOM 1457 N N . MET A 1 190 ? -13.092 -6.692 1.215 1.00 96.00 190 MET A N 1
ATOM 1458 C CA . MET A 1 190 ? -13.998 -6.778 2.365 1.00 96.00 190 MET A CA 1
ATOM 1459 C C . MET A 1 190 ? -15.014 -7.922 2.237 1.00 96.00 190 MET A C 1
ATOM 1461 O O . MET A 1 190 ? -15.242 -8.648 3.203 1.00 96.00 190 MET A O 1
ATOM 1465 N N . LEU A 1 191 ? -15.606 -8.120 1.053 1.00 95.38 191 LEU A N 1
ATOM 1466 C CA . LEU A 1 191 ? -16.537 -9.223 0.812 1.00 95.38 191 LEU A CA 1
ATOM 1467 C C . LEU A 1 191 ? -15.848 -10.584 0.956 1.00 95.38 191 LEU A C 1
ATOM 1469 O O . LEU A 1 191 ? -16.387 -11.470 1.614 1.00 95.38 191 LEU A O 1
ATOM 1473 N N . ILE A 1 192 ? -14.657 -10.755 0.377 1.00 93.81 192 ILE A N 1
ATOM 1474 C CA . ILE A 1 192 ? -13.886 -11.998 0.510 1.00 93.81 192 ILE A CA 1
ATOM 1475 C C . ILE A 1 192 ? -13.531 -12.241 1.981 1.00 93.81 192 ILE A C 1
ATOM 1477 O O . ILE A 1 192 ? -13.686 -13.365 2.447 1.00 93.81 192 ILE A O 1
ATOM 1481 N N . THR A 1 193 ? -13.131 -11.212 2.733 1.00 94.12 193 THR A N 1
ATOM 1482 C CA . THR A 1 193 ? -12.881 -11.322 4.178 1.00 94.12 193 THR A CA 1
ATOM 1483 C C . THR A 1 193 ? -14.103 -11.836 4.923 1.00 94.12 193 THR A C 1
ATOM 1485 O O . THR A 1 193 ? -13.980 -12.781 5.698 1.00 94.12 193 THR A O 1
ATOM 1488 N N . LEU A 1 194 ? -15.288 -11.266 4.671 1.00 93.00 194 LEU A N 1
ATOM 1489 C CA . LEU A 1 194 ? -16.527 -11.747 5.285 1.00 93.00 194 LEU A CA 1
ATOM 1490 C C . LEU A 1 194 ? -16.763 -13.223 4.949 1.00 93.00 194 LEU A C 1
ATOM 1492 O O . LEU A 1 194 ? -16.964 -14.019 5.857 1.00 93.00 194 LEU A O 1
ATOM 1496 N N . LEU A 1 195 ? -16.665 -13.604 3.672 1.00 90.50 195 LEU A N 1
ATOM 1497 C CA . LEU A 1 195 ? -16.855 -14.990 3.232 1.00 90.50 195 LEU A CA 1
ATOM 1498 C C . LEU A 1 195 ? -15.859 -15.962 3.881 1.00 90.50 195 LEU A C 1
ATOM 1500 O O . LEU A 1 195 ? -16.250 -17.055 4.275 1.00 90.50 195 LEU A O 1
ATOM 1504 N N . VAL A 1 196 ? -14.592 -15.567 4.026 1.00 88.06 196 VAL A N 1
ATOM 1505 C CA . VAL A 1 196 ? -13.565 -16.376 4.702 1.00 88.06 196 VAL A CA 1
ATOM 1506 C C . VAL A 1 196 ? -13.905 -16.567 6.180 1.00 88.06 196 VAL A C 1
ATOM 1508 O O . VAL A 1 196 ? -13.747 -17.667 6.697 1.00 88.06 196 VAL A O 1
ATOM 1511 N N . PHE A 1 197 ? -14.433 -15.540 6.848 1.00 85.25 197 PHE A N 1
ATOM 1512 C CA . PHE A 1 197 ? -14.856 -15.622 8.250 1.00 85.25 197 PHE A CA 1
ATOM 1513 C C . PHE A 1 197 ? -16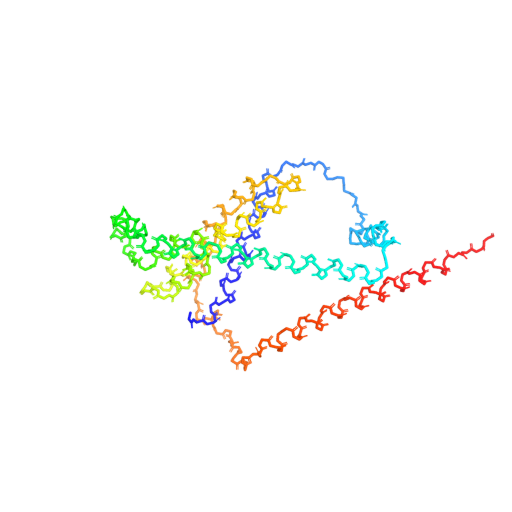.142 -16.430 8.482 1.00 85.25 197 PHE A C 1
ATOM 1515 O O . PHE A 1 197 ? -16.425 -16.783 9.624 1.00 85.25 197 PHE A O 1
ATOM 1522 N N . LEU A 1 198 ? -16.908 -16.743 7.430 1.00 83.75 198 LEU A N 1
ATOM 1523 C CA . LEU A 1 198 ? -18.028 -17.690 7.505 1.00 83.75 198 LEU A CA 1
ATOM 1524 C C . LEU A 1 198 ? -17.562 -19.158 7.483 1.00 83.75 198 LEU A C 1
ATOM 1526 O O . LEU A 1 198 ? -18.334 -20.043 7.851 1.00 83.75 198 LEU A O 1
ATOM 1530 N N . LEU A 1 199 ? -16.336 -19.434 7.031 1.00 80.19 199 LEU A N 1
ATOM 1531 C CA . LEU A 1 199 ? -15.770 -20.783 7.006 1.00 80.19 199 LEU A CA 1
ATOM 1532 C C . LEU A 1 199 ? -15.228 -21.168 8.395 1.00 80.19 199 LEU A C 1
ATOM 1534 O O . LEU A 1 199 ? -14.852 -20.283 9.163 1.00 80.19 199 LEU A O 1
ATOM 1538 N N . PRO A 1 200 ? -15.148 -22.470 8.736 1.00 70.81 200 PRO A N 1
ATOM 1539 C CA . PRO A 1 200 ? -14.491 -22.927 9.957 1.00 70.81 200 PRO A CA 1
ATOM 1540 C C . PRO A 1 200 ? -12.999 -22.585 9.897 1.00 70.81 200 PRO A C 1
ATOM 1542 O O . PRO A 1 200 ? -12.174 -23.286 9.314 1.00 70.81 200 PRO A O 1
ATOM 1545 N N . LEU A 1 201 ? -12.671 -21.439 10.484 1.00 66.12 201 LEU A N 1
ATOM 1546 C CA . LEU A 1 201 ? -11.342 -20.851 10.460 1.00 66.12 201 LEU A CA 1
ATOM 1547 C C . LEU A 1 201 ? -10.301 -21.708 11.198 1.00 66.12 201 LEU A C 1
ATOM 1549 O O . LEU A 1 201 ? -9.122 -21.643 10.863 1.00 66.12 201 LEU A O 1
ATOM 1553 N N . GLU A 1 202 ? -10.723 -22.519 12.172 1.00 61.47 202 GLU A N 1
ATOM 1554 C CA . GLU A 1 202 ? -9.840 -23.369 12.985 1.00 61.47 202 GLU A CA 1
ATOM 1555 C C . GLU A 1 202 ? -9.034 -24.359 12.130 1.00 61.47 202 GLU A C 1
ATOM 1557 O O . GLU A 1 202 ? -7.838 -24.528 12.361 1.00 61.47 202 GLU A O 1
ATOM 1562 N N . ASP A 1 203 ? -9.631 -24.901 11.066 1.00 59.47 203 ASP A N 1
ATOM 1563 C CA . ASP A 1 203 ? -8.962 -25.823 10.138 1.00 59.47 203 ASP A CA 1
ATOM 1564 C C . ASP A 1 203 ? -8.015 -25.099 9.163 1.00 59.47 203 ASP A C 1
ATOM 1566 O O . ASP A 1 203 ? -7.010 -25.654 8.720 1.00 59.47 203 ASP A O 1
ATOM 1570 N N . ILE A 1 204 ? -8.309 -23.834 8.842 1.00 58.34 204 ILE A N 1
ATOM 1571 C CA . ILE A 1 204 ? -7.485 -22.989 7.960 1.00 58.34 204 ILE A CA 1
ATOM 1572 C C . ILE A 1 204 ? -6.265 -22.450 8.726 1.00 58.34 204 ILE A C 1
ATOM 1574 O O . ILE A 1 204 ? -5.170 -22.346 8.170 1.00 58.34 204 ILE A O 1
ATOM 1578 N N . PHE A 1 205 ? -6.435 -22.144 10.015 1.00 57.53 205 PHE A N 1
ATOM 1579 C CA . PHE A 1 205 ? -5.369 -21.721 10.925 1.00 57.53 205 PHE A CA 1
ATOM 1580 C C . PHE A 1 205 ? -4.536 -22.884 11.482 1.00 57.53 205 PHE A C 1
ATOM 1582 O O . PHE A 1 205 ? -3.458 -22.635 12.020 1.00 57.53 205 PHE A O 1
ATOM 1589 N N . ALA A 1 206 ? -4.985 -24.134 11.320 1.00 54.44 206 ALA A N 1
ATOM 1590 C CA . ALA A 1 206 ? -4.242 -25.339 11.694 1.00 54.44 206 ALA A CA 1
ATOM 1591 C C . ALA A 1 206 ? -3.055 -25.655 10.764 1.00 54.44 206 ALA A C 1
ATOM 1593 O O . ALA A 1 206 ? -2.329 -26.623 11.005 1.00 54.44 206 ALA A O 1
ATOM 1594 N N . VAL A 1 207 ? -2.807 -24.842 9.725 1.00 49.25 207 VAL A N 1
ATOM 1595 C CA . VAL A 1 207 ? -1.504 -24.856 9.052 1.00 49.25 207 VAL A CA 1
ATOM 1596 C C . VAL A 1 207 ? -0.466 -24.572 10.133 1.00 49.25 207 VAL A C 1
ATOM 1598 O O . VAL A 1 207 ? -0.539 -23.502 10.741 1.00 49.25 207 VAL A O 1
ATOM 1601 N N . PRO A 1 208 ? 0.490 -25.483 10.395 1.00 48.38 208 PRO A N 1
ATOM 1602 C CA . PRO A 1 208 ? 1.545 -25.199 11.339 1.00 48.38 208 PRO A CA 1
ATOM 1603 C C . PRO A 1 208 ? 2.234 -23.958 10.796 1.00 48.38 208 PRO A C 1
ATOM 1605 O O . PRO A 1 208 ? 2.927 -24.014 9.776 1.00 48.38 208 PRO A O 1
ATOM 1608 N N . THR A 1 209 ? 2.027 -22.815 11.450 1.00 48.88 209 THR A N 1
ATOM 1609 C CA . THR A 1 209 ? 3.001 -21.750 11.373 1.00 48.88 209 THR A CA 1
ATOM 1610 C C . THR A 1 209 ? 4.267 -22.449 11.787 1.00 48.88 209 THR A C 1
ATOM 1612 O O . THR A 1 209 ? 4.398 -22.900 12.926 1.00 48.88 209 THR A O 1
ATOM 1615 N N . ALA A 1 210 ? 5.168 -22.650 10.828 1.00 48.81 210 ALA A N 1
ATOM 1616 C CA . ALA A 1 210 ? 6.518 -22.976 11.181 1.00 48.81 210 ALA A CA 1
ATOM 1617 C C . ALA A 1 210 ? 6.897 -21.859 12.151 1.00 48.81 210 ALA A C 1
ATOM 1619 O O . ALA A 1 210 ? 7.165 -20.729 11.742 1.00 48.81 210 ALA A O 1
ATOM 1620 N N . ALA A 1 211 ? 6.923 -22.179 13.442 1.00 43.97 211 ALA A N 1
ATOM 1621 C CA . ALA A 1 211 ? 7.754 -21.522 14.425 1.00 43.97 211 ALA A CA 1
ATOM 1622 C C . ALA A 1 211 ? 9.214 -21.822 14.036 1.00 43.97 211 ALA A C 1
ATOM 1624 O O . ALA A 1 211 ? 10.013 -22.323 14.815 1.00 43.97 211 ALA A O 1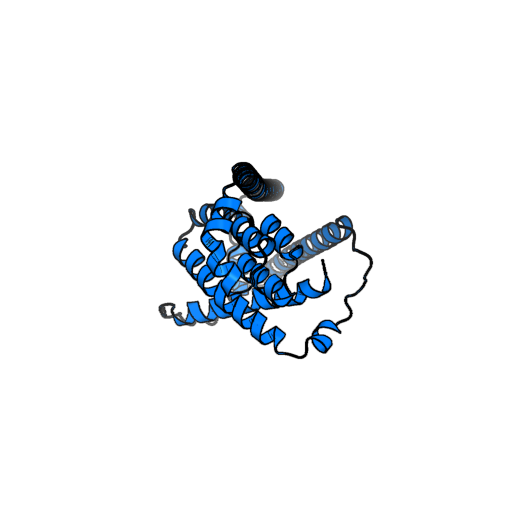
ATOM 1625 N N . GLY A 1 212 ? 9.542 -21.615 12.760 1.00 49.03 212 GLY A N 1
ATOM 1626 C CA . GLY A 1 212 ? 10.871 -21.630 12.233 1.00 49.03 212 GLY A CA 1
ATOM 1627 C C . GLY A 1 212 ? 11.481 -20.380 12.804 1.00 49.03 212 GLY A C 1
ATOM 1628 O O . GLY A 1 212 ? 11.018 -19.277 12.513 1.00 49.03 212 GLY A O 1
ATOM 1629 N N . THR A 1 213 ? 12.450 -20.597 13.689 1.00 53.72 213 THR A N 1
ATOM 1630 C CA . THR A 1 213 ? 13.515 -19.665 14.056 1.00 53.72 213 THR A CA 1
ATOM 1631 C C . THR A 1 213 ? 13.499 -18.443 13.152 1.00 53.72 213 THR A C 1
ATOM 1633 O O . THR A 1 213 ? 13.756 -18.595 11.955 1.00 53.72 213 THR A O 1
ATOM 1636 N N . ALA A 1 214 ? 13.141 -17.277 13.700 1.00 56.84 214 ALA A N 1
ATOM 1637 C CA . ALA A 1 214 ? 13.072 -16.030 12.951 1.00 56.84 214 ALA A CA 1
ATOM 1638 C C . ALA A 1 214 ? 14.314 -15.921 12.058 1.00 56.84 214 ALA A C 1
ATOM 1640 O O . ALA A 1 214 ? 15.431 -15.747 12.548 1.00 56.84 214 ALA A O 1
ATOM 1641 N N . ILE A 1 215 ? 14.128 -16.137 10.754 1.00 57.97 215 ILE A N 1
ATOM 1642 C CA . ILE A 1 215 ? 15.225 -16.105 9.794 1.00 57.97 215 ILE A CA 1
ATOM 1643 C C . ILE A 1 215 ? 15.742 -14.675 9.858 1.00 57.97 215 ILE A C 1
ATOM 1645 O O . ILE A 1 215 ? 14.973 -13.735 9.640 1.00 57.97 215 ILE A O 1
ATOM 1649 N N . SER A 1 216 ? 17.008 -14.500 10.238 1.00 67.38 216 SER A N 1
ATOM 1650 C CA . SER A 1 216 ? 17.556 -13.161 10.430 1.00 67.38 216 SER A CA 1
ATOM 1651 C C . SER A 1 216 ? 17.361 -12.335 9.148 1.00 67.38 216 SER A C 1
ATOM 1653 O O . SER A 1 216 ? 17.443 -12.891 8.046 1.00 67.38 216 SER A O 1
ATOM 1655 N N . PRO A 1 217 ? 17.127 -11.013 9.239 1.00 64.94 217 PRO A N 1
ATOM 1656 C CA . PRO A 1 217 ? 17.011 -10.158 8.055 1.00 64.94 217 PRO A CA 1
ATOM 1657 C C . PRO A 1 217 ? 18.193 -10.322 7.086 1.00 64.94 217 PRO A C 1
ATOM 1659 O O . PRO A 1 217 ? 18.025 -10.241 5.872 1.00 64.94 217 PRO A O 1
ATOM 1662 N N . LEU A 1 218 ? 19.377 -10.639 7.626 1.00 68.12 218 LEU A N 1
ATOM 1663 C CA . LEU A 1 218 ? 20.579 -10.950 6.859 1.00 68.12 218 LEU A CA 1
ATOM 1664 C C . LEU A 1 218 ? 20.445 -12.243 6.039 1.00 68.12 218 LEU A C 1
ATOM 1666 O O . LEU A 1 218 ? 20.869 -12.283 4.889 1.00 68.12 218 LEU A O 1
ATOM 1670 N N . ALA A 1 219 ? 19.848 -13.291 6.608 1.00 71.06 219 ALA A N 1
ATOM 1671 C CA . ALA A 1 219 ? 19.612 -14.556 5.920 1.00 71.06 219 ALA A CA 1
ATOM 1672 C C . ALA A 1 219 ? 18.517 -14.426 4.848 1.00 71.06 219 ALA A C 1
ATOM 1674 O O . ALA A 1 219 ? 18.672 -14.976 3.760 1.00 71.06 219 ALA A O 1
ATOM 1675 N N . TRP A 1 220 ? 17.473 -13.625 5.094 1.00 66.81 220 TRP A N 1
ATOM 1676 C CA . TRP A 1 220 ? 16.494 -13.253 4.064 1.00 66.81 220 TRP A CA 1
ATOM 1677 C C . TRP A 1 220 ? 17.135 -12.459 2.923 1.00 66.81 220 TRP A C 1
ATOM 1679 O O . TRP A 1 220 ? 16.979 -12.821 1.756 1.00 66.81 220 TRP A O 1
ATOM 1689 N N . GLY A 1 221 ? 17.907 -11.418 3.249 1.00 67.06 221 GLY A N 1
ATOM 1690 C CA . GLY A 1 221 ? 18.641 -10.629 2.260 1.00 67.06 221 GLY A CA 1
ATOM 1691 C C . GLY A 1 221 ? 19.629 -11.478 1.457 1.00 67.06 221 GLY A C 1
ATOM 1692 O O . GLY A 1 221 ? 19.698 -11.355 0.236 1.00 67.06 221 GLY A O 1
ATOM 1693 N N . GLY A 1 222 ? 20.329 -12.401 2.122 1.00 74.62 222 GLY A N 1
ATOM 1694 C CA . GLY A 1 222 ? 21.241 -13.355 1.496 1.00 74.62 222 GLY A CA 1
ATOM 1695 C C . GLY A 1 222 ? 20.533 -14.335 0.561 1.00 74.62 222 GLY A C 1
ATOM 1696 O O . GLY A 1 222 ? 20.981 -14.527 -0.566 1.00 74.62 222 GLY A O 1
ATOM 1697 N N . ALA A 1 223 ? 19.402 -14.911 0.979 1.00 71.44 223 ALA A N 1
ATOM 1698 C CA . ALA A 1 223 ? 18.615 -15.822 0.150 1.00 71.44 223 ALA A CA 1
ATOM 1699 C C . ALA A 1 223 ? 18.069 -15.124 -1.104 1.00 71.44 223 ALA A C 1
ATOM 1701 O O . ALA A 1 223 ? 18.179 -15.661 -2.207 1.00 71.44 223 ALA A O 1
ATOM 1702 N N . VAL A 1 224 ? 17.550 -13.902 -0.959 1.00 73.69 224 VAL A N 1
ATOM 1703 C CA . VAL A 1 224 ? 17.076 -13.093 -2.091 1.00 73.69 224 VAL A CA 1
ATOM 1704 C C . VAL A 1 224 ? 18.233 -12.730 -3.023 1.00 73.69 224 VAL A C 1
ATOM 1706 O O . VAL A 1 224 ? 18.104 -12.883 -4.238 1.00 73.69 224 VAL A O 1
ATOM 1709 N N . ALA A 1 225 ? 19.386 -12.316 -2.489 1.00 73.06 225 ALA A N 1
ATOM 1710 C CA . ALA A 1 225 ? 20.569 -12.011 -3.293 1.00 73.06 225 ALA A CA 1
ATOM 1711 C C . ALA A 1 225 ? 21.074 -13.245 -4.061 1.00 73.06 225 ALA A C 1
ATOM 1713 O O . ALA A 1 225 ? 21.343 -13.155 -5.258 1.00 73.06 225 ALA A O 1
ATOM 1714 N N . LEU A 1 226 ? 21.132 -14.413 -3.415 1.00 75.19 226 LEU A N 1
ATOM 1715 C CA . LEU A 1 226 ? 21.515 -15.676 -4.052 1.00 75.19 226 LEU A CA 1
ATOM 1716 C C . LEU A 1 226 ? 20.536 -16.076 -5.155 1.00 75.19 226 LEU A C 1
ATOM 1718 O O . LEU A 1 226 ? 20.967 -16.425 -6.251 1.00 75.19 226 LEU A O 1
ATOM 1722 N N . LEU A 1 227 ? 19.230 -15.969 -4.908 1.00 78.44 227 LEU A N 1
ATOM 1723 C CA . LEU A 1 227 ? 18.209 -16.244 -5.917 1.00 78.44 227 LEU A CA 1
ATOM 1724 C C . LEU A 1 227 ? 18.349 -15.299 -7.122 1.00 78.44 227 LEU A C 1
ATOM 1726 O O . LEU A 1 227 ? 18.284 -15.737 -8.269 1.00 78.44 227 LEU A O 1
ATOM 1730 N N . SER A 1 228 ? 18.625 -14.018 -6.863 1.00 69.62 228 SER A N 1
ATOM 1731 C CA . SER A 1 228 ? 18.885 -13.001 -7.892 1.00 69.62 228 SER A CA 1
ATOM 1732 C C . SER A 1 228 ? 20.108 -13.357 -8.745 1.00 69.62 228 SER A C 1
ATOM 1734 O O . SER A 1 228 ? 20.061 -13.266 -9.971 1.00 69.62 228 SER A O 1
ATOM 1736 N N . ILE A 1 229 ? 21.192 -13.816 -8.107 1.00 76.81 229 ILE A N 1
ATOM 1737 C CA . ILE A 1 229 ? 22.421 -14.262 -8.778 1.00 76.81 229 ILE A CA 1
ATOM 1738 C C . ILE A 1 229 ? 22.158 -15.522 -9.612 1.00 76.81 229 ILE A C 1
ATOM 1740 O O . ILE A 1 229 ? 22.602 -15.594 -10.756 1.00 76.81 229 ILE A O 1
ATOM 1744 N N . ILE A 1 230 ? 21.410 -16.496 -9.085 1.00 79.19 230 ILE A N 1
ATOM 1745 C CA . ILE A 1 230 ? 21.057 -17.730 -9.803 1.00 79.19 230 ILE A CA 1
ATOM 1746 C C . ILE A 1 230 ? 20.229 -17.410 -11.050 1.00 79.19 230 ILE A C 1
ATOM 1748 O O . ILE A 1 230 ? 20.530 -17.921 -12.128 1.00 79.19 230 ILE A O 1
ATOM 1752 N N . LEU A 1 231 ? 19.226 -16.534 -10.935 1.00 71.75 231 LEU A N 1
ATOM 1753 C CA . LEU A 1 231 ? 18.422 -16.092 -12.076 1.00 71.75 231 LEU A CA 1
ATOM 1754 C C . LEU A 1 231 ? 19.277 -15.358 -13.117 1.00 71.75 231 LEU A C 1
ATOM 1756 O O . LEU A 1 231 ? 19.150 -15.627 -14.312 1.00 71.75 231 LEU A O 1
ATOM 1760 N N . PHE A 1 232 ? 20.196 -14.492 -12.678 1.00 72.56 232 PHE A N 1
ATOM 1761 C CA . PHE A 1 232 ? 21.129 -13.792 -13.562 1.00 72.56 232 PHE A CA 1
ATOM 1762 C C . PHE A 1 232 ? 22.071 -14.757 -14.302 1.00 72.56 232 PHE A C 1
ATOM 1764 O O . PHE A 1 232 ? 22.230 -14.660 -15.522 1.00 72.56 232 PHE A O 1
ATOM 1771 N N . LEU A 1 233 ? 22.656 -15.729 -13.595 1.00 75.12 233 LEU A N 1
ATOM 1772 C CA . LEU A 1 233 ? 23.543 -16.741 -14.177 1.00 75.12 233 LEU A CA 1
ATOM 1773 C C . LEU A 1 233 ? 22.793 -17.682 -15.123 1.00 75.12 233 LEU A C 1
ATOM 1775 O O . LEU A 1 233 ? 23.282 -17.953 -16.220 1.00 75.12 233 LEU A O 1
ATOM 1779 N N . GLY A 1 234 ? 21.596 -18.133 -14.743 1.00 71.69 234 GLY A N 1
ATOM 1780 C CA . GLY A 1 234 ? 20.734 -18.959 -15.588 1.00 71.69 234 GLY A CA 1
ATOM 1781 C C . GLY A 1 234 ? 20.357 -18.246 -16.887 1.00 71.69 234 GLY A C 1
ATOM 1782 O O . GLY A 1 234 ? 20.434 -18.831 -17.970 1.00 71.69 234 GLY A O 1
ATOM 1783 N N . PHE A 1 235 ? 20.048 -16.951 -16.804 1.00 68.94 235 PHE A N 1
ATOM 1784 C CA . PHE A 1 235 ? 19.771 -16.122 -17.972 1.00 68.94 235 PHE A CA 1
ATOM 1785 C C . PHE A 1 235 ? 21.013 -15.927 -18.861 1.00 68.94 235 PHE A C 1
ATOM 1787 O O . PHE A 1 235 ? 20.940 -16.079 -20.085 1.00 68.94 235 PHE A O 1
ATOM 1794 N N . GLY A 1 236 ? 22.176 -15.654 -18.259 1.00 66.38 236 GLY A N 1
ATOM 1795 C CA . GLY A 1 236 ? 23.450 -15.497 -18.968 1.00 66.38 236 GLY A CA 1
ATOM 1796 C C . GLY A 1 236 ? 23.905 -16.770 -19.694 1.00 66.38 236 GLY A C 1
ATOM 1797 O O . GLY A 1 236 ? 24.304 -16.717 -20.864 1.00 66.38 236 GLY A O 1
ATOM 1798 N N . LEU A 1 237 ? 23.784 -17.930 -19.044 1.00 65.44 237 LEU A N 1
ATOM 1799 C CA . LEU A 1 237 ? 24.058 -19.245 -19.635 1.00 65.44 237 LEU A CA 1
ATOM 1800 C C . LEU A 1 237 ? 23.083 -19.567 -20.771 1.00 65.44 237 LEU A C 1
ATOM 1802 O O . LEU A 1 237 ? 23.525 -19.954 -21.854 1.00 65.44 237 LEU A O 1
ATOM 1806 N N . GLY A 1 238 ? 21.782 -19.326 -20.576 1.00 65.88 238 GLY A N 1
ATOM 1807 C CA . GLY A 1 238 ? 20.765 -19.518 -21.612 1.00 65.88 238 GLY A CA 1
ATOM 1808 C C . GLY A 1 238 ? 21.047 -18.697 -22.873 1.00 65.88 238 GLY A C 1
ATOM 1809 O O . GLY A 1 238 ? 20.996 -19.217 -23.990 1.00 65.88 238 GLY A O 1
ATOM 1810 N N . HIS A 1 239 ? 21.444 -17.434 -22.712 1.00 63.41 239 HIS A N 1
ATOM 1811 C CA . HIS A 1 239 ? 21.807 -16.563 -23.830 1.00 63.41 239 HIS A CA 1
ATOM 1812 C C . HIS A 1 239 ? 23.088 -17.020 -24.558 1.00 63.41 239 HIS A C 1
ATOM 1814 O O . HIS A 1 239 ? 23.173 -16.944 -25.789 1.00 63.41 239 HIS A O 1
ATOM 1820 N N . THR A 1 240 ? 24.072 -17.545 -23.825 1.00 63.81 240 THR A N 1
ATOM 1821 C CA . THR A 1 240 ? 25.336 -18.043 -24.396 1.00 63.81 240 THR A CA 1
ATOM 1822 C C . THR A 1 240 ? 25.129 -19.352 -25.165 1.00 63.81 240 THR A C 1
ATOM 1824 O O . THR A 1 240 ? 25.601 -19.486 -26.296 1.00 63.81 240 THR A O 1
ATOM 1827 N N . LEU A 1 241 ? 24.334 -20.277 -24.620 1.00 62.09 241 LEU A N 1
ATOM 1828 C CA . LEU A 1 241 ? 23.958 -21.530 -25.281 1.00 62.09 241 LEU A CA 1
ATOM 1829 C C . LEU A 1 241 ? 23.127 -21.284 -26.550 1.00 62.09 241 LEU A C 1
ATOM 1831 O O . LEU A 1 241 ? 23.402 -21.887 -27.587 1.00 62.09 241 LEU A O 1
ATOM 1835 N N . LEU A 1 242 ? 22.184 -20.335 -26.522 1.00 55.78 242 LEU A N 1
ATOM 1836 C CA . LEU A 1 242 ? 21.418 -19.922 -27.706 1.00 55.78 242 LEU A CA 1
ATOM 1837 C C . LEU A 1 242 ? 22.307 -19.326 -28.810 1.00 55.78 242 LEU A C 1
ATOM 1839 O O . LEU A 1 242 ? 22.064 -19.570 -29.994 1.00 55.78 242 LEU A O 1
ATOM 1843 N N . LYS A 1 243 ? 23.359 -18.575 -28.454 1.00 61.38 243 LYS A N 1
ATOM 1844 C CA . LYS A 1 243 ? 24.352 -18.072 -29.421 1.00 61.38 243 LYS A CA 1
ATOM 1845 C C . LYS A 1 243 ? 25.189 -19.195 -30.039 1.00 61.38 243 LYS A C 1
ATOM 1847 O O . LYS A 1 243 ? 25.434 -19.161 -31.244 1.00 61.38 243 LYS A O 1
ATOM 1852 N N . ILE A 1 244 ? 25.606 -20.181 -29.244 1.00 61.91 244 ILE A N 1
ATOM 1853 C CA . ILE A 1 244 ? 26.380 -21.339 -29.720 1.00 61.91 244 ILE A CA 1
ATOM 1854 C C . ILE A 1 244 ? 25.521 -22.219 -30.642 1.00 61.91 244 ILE A C 1
ATOM 1856 O O . ILE A 1 244 ? 25.980 -22.606 -31.716 1.00 61.91 244 ILE A O 1
ATOM 1860 N N . ALA A 1 245 ? 24.259 -22.463 -30.277 1.00 55.06 245 ALA A N 1
ATOM 1861 C CA . ALA A 1 245 ? 23.314 -23.227 -31.090 1.00 55.06 245 ALA A CA 1
ATOM 1862 C C . ALA A 1 245 ? 23.026 -22.550 -32.443 1.00 55.06 245 ALA A C 1
ATOM 1864 O O . ALA A 1 245 ? 23.013 -23.218 -33.472 1.00 55.06 245 ALA A O 1
ATOM 1865 N N . ARG A 1 246 ? 22.872 -21.217 -32.474 1.00 53.38 246 ARG A N 1
ATOM 1866 C CA . ARG A 1 246 ? 22.653 -20.466 -33.725 1.00 53.38 246 ARG A CA 1
ATOM 1867 C C . ARG A 1 246 ? 23.891 -20.385 -34.622 1.00 53.38 246 ARG A C 1
ATOM 1869 O O . ARG A 1 246 ? 23.735 -20.363 -35.834 1.00 53.38 246 ARG A O 1
ATOM 1876 N N . LYS A 1 247 ? 25.110 -20.380 -34.065 1.00 52.31 247 LYS A N 1
ATOM 1877 C CA . LYS A 1 247 ? 26.356 -20.384 -34.859 1.00 52.31 247 LYS A CA 1
ATOM 1878 C C . LYS A 1 247 ? 26.634 -21.716 -35.569 1.00 52.31 247 LYS A C 1
ATOM 1880 O O . LYS A 1 247 ? 27.345 -21.710 -36.565 1.00 52.31 247 LYS A O 1
ATOM 1885 N N . LYS A 1 248 ? 26.087 -22.839 -35.085 1.00 51.06 248 LYS A N 1
ATOM 1886 C CA . LYS A 1 248 ? 26.256 -24.166 -35.710 1.00 51.06 248 LYS A CA 1
ATOM 1887 C C . LYS A 1 248 ? 25.282 -24.448 -36.865 1.00 51.06 248 LYS A C 1
ATOM 1889 O O . LYS A 1 248 ? 25.478 -25.428 -37.572 1.00 51.06 248 LYS A O 1
ATOM 1894 N N . ILE A 1 249 ? 24.281 -23.593 -37.098 1.00 49.31 249 ILE A N 1
ATOM 1895 C CA . ILE A 1 249 ? 23.336 -23.705 -38.225 1.00 49.31 249 ILE A CA 1
ATOM 1896 C C . ILE A 1 249 ? 23.757 -22.717 -39.324 1.00 49.31 249 ILE A C 1
ATOM 1898 O O . ILE A 1 249 ? 23.054 -21.768 -39.650 1.00 49.31 249 ILE A O 1
ATOM 1902 N N . ILE A 1 250 ? 24.955 -22.915 -39.868 1.00 46.78 250 ILE A N 1
ATOM 1903 C CA . ILE A 1 250 ? 25.333 -22.405 -41.188 1.00 46.78 250 ILE A CA 1
ATOM 1904 C C . ILE A 1 250 ? 25.653 -23.663 -41.987 1.00 46.78 250 ILE A C 1
ATOM 1906 O O . ILE A 1 250 ? 26.781 -24.148 -41.987 1.00 46.78 250 ILE A O 1
ATOM 1910 N N . ILE A 1 251 ? 24.612 -24.265 -42.564 1.00 44.03 251 ILE A N 1
ATOM 1911 C CA . ILE A 1 251 ? 24.778 -25.335 -43.547 1.00 44.03 251 ILE A CA 1
ATOM 1912 C C . ILE A 1 251 ? 25.333 -24.648 -44.791 1.00 44.03 251 ILE A C 1
ATOM 1914 O O . ILE A 1 251 ? 24.616 -23.913 -45.468 1.00 44.03 251 ILE A O 1
ATOM 1918 N N . ILE A 1 252 ? 26.626 -24.845 -45.032 1.00 42.97 252 ILE A N 1
ATOM 1919 C CA . ILE A 1 252 ? 27.270 -24.535 -46.304 1.00 42.97 252 ILE A CA 1
ATOM 1920 C C . ILE A 1 252 ? 26.554 -25.388 -47.361 1.00 42.97 252 ILE A C 1
ATOM 1922 O O . ILE A 1 252 ? 26.577 -26.617 -47.280 1.00 42.97 252 ILE A O 1
ATOM 1926 N N . ARG A 1 253 ? 25.866 -24.730 -48.293 1.00 39.00 253 ARG A N 1
ATOM 1927 C CA . ARG A 1 253 ? 25.544 -25.275 -49.613 1.00 39.00 253 ARG A CA 1
ATOM 1928 C C . ARG A 1 253 ? 26.451 -24.592 -50.617 1.00 39.00 253 ARG A C 1
ATOM 1930 O O . ARG A 1 253 ? 26.625 -23.362 -50.466 1.00 39.00 253 ARG A O 1
#